Protein AF-W7SDA4-F1 (afdb_monomer_lite)

Foldseek 3Di:
DPVPVVVVVVVVVVVVVVPDDDDDDDDDDDDDDDDDDDDDDDDDDDDDDDDDDDDDDDDDDDDDDDDDDPDPPPPPPPPVVVVVVVVVVVVCCVVDPDDDCFQVVQVVCPLFAPLPVPDPVPQAADADDAADDDQEGEDELVVLLCCLRRHPVNNQAFHKYKYKAWWYDDPVAIWGWAWADDDDPVRTGIRIAHEDPDPDHDTRFIKTWIFTWHGPQQDVVSSSHTYTDTDDIDTDPQDPDRHHD

Radius of gyration: 32.16 Å; chains: 1; bounding box: 94×53×67 Å

Structure (mmCIF, N/CA/C/O backbone):
data_AF-W7SDA4-F1
#
_entry.id   AF-W7SDA4-F1
#
loop_
_atom_site.group_PDB
_atom_site.id
_atom_site.type_symbol
_atom_site.label_atom_id
_atom_site.label_alt_id
_atom_site.label_comp_id
_atom_site.label_asym_id
_atom_site.label_entity_id
_atom_site.label_seq_id
_atom_site.pdbx_PDB_ins_code
_atom_site.Cartn_x
_atom_site.Cartn_y
_atom_site.Cartn_z
_atom_site.occupancy
_atom_site.B_iso_or_equiv
_atom_site.auth_seq_id
_atom_site.auth_comp_id
_atom_site.auth_asym_id
_atom_site.auth_atom_id
_atom_site.pdbx_PDB_model_num
ATOM 1 N N . MET A 1 1 ? 2.809 -12.935 -47.400 1.00 51.38 1 MET A N 1
ATOM 2 C CA . MET A 1 1 ? 1.888 -12.307 -46.425 1.00 51.38 1 MET A CA 1
ATOM 3 C C . MET A 1 1 ? 2.649 -11.720 -45.223 1.00 51.38 1 MET A C 1
ATOM 5 O O . MET A 1 1 ? 2.244 -11.922 -44.092 1.00 51.38 1 MET A O 1
ATOM 9 N N . VAL A 1 2 ? 3.758 -10.996 -45.458 1.00 48.25 2 VAL A N 1
ATOM 10 C CA . VAL A 1 2 ? 4.597 -10.377 -44.397 1.00 48.25 2 VAL A CA 1
ATOM 11 C C . VAL A 1 2 ? 4.866 -8.882 -44.674 1.00 48.25 2 VAL A C 1
ATOM 13 O O . VAL A 1 2 ? 5.307 -8.156 -43.796 1.00 48.25 2 VAL A O 1
ATOM 16 N N . LEU A 1 3 ? 4.509 -8.365 -45.859 1.00 45.81 3 LEU A N 1
ATOM 17 C CA . LEU A 1 3 ? 4.745 -6.956 -46.216 1.00 45.81 3 LEU A CA 1
ATOM 18 C C . LEU A 1 3 ? 3.714 -5.953 -45.659 1.00 45.81 3 LEU A C 1
ATOM 20 O O . LEU A 1 3 ? 3.946 -4.753 -45.736 1.00 45.81 3 LEU A O 1
ATOM 24 N N . LEU A 1 4 ? 2.591 -6.407 -45.092 1.00 47.31 4 LEU A N 1
ATOM 25 C CA . LEU A 1 4 ? 1.510 -5.512 -44.641 1.00 47.31 4 LEU A CA 1
ATOM 26 C C . LEU A 1 4 ? 1.674 -5.007 -43.196 1.00 47.31 4 LEU A C 1
ATOM 28 O O . LEU A 1 4 ? 1.091 -3.984 -42.850 1.00 47.31 4 LEU A O 1
ATOM 32 N N . ALA A 1 5 ? 2.502 -5.654 -42.368 1.00 49.22 5 ALA A N 1
ATOM 33 C CA . ALA A 1 5 ? 2.702 -5.245 -40.972 1.00 49.22 5 ALA A CA 1
ATOM 34 C C . ALA A 1 5 ? 3.627 -4.018 -40.822 1.00 49.22 5 ALA A C 1
ATOM 36 O O . ALA A 1 5 ? 3.483 -3.246 -39.879 1.00 49.22 5 ALA A O 1
ATOM 37 N N . GLY A 1 6 ? 4.545 -3.799 -41.772 1.00 42.97 6 GLY A N 1
ATOM 38 C CA . GLY A 1 6 ? 5.496 -2.680 -41.717 1.00 42.97 6 GLY A CA 1
ATOM 39 C C . GLY A 1 6 ? 4.873 -1.312 -42.016 1.00 42.97 6 GLY A C 1
ATOM 40 O O . GLY A 1 6 ? 5.330 -0.300 -41.495 1.00 42.97 6 GLY A O 1
ATOM 41 N N . ILE A 1 7 ? 3.804 -1.270 -42.819 1.00 52.72 7 ILE A N 1
ATOM 42 C CA . ILE A 1 7 ? 3.181 -0.009 -43.253 1.00 52.72 7 ILE A CA 1
ATOM 43 C C . ILE A 1 7 ? 2.368 0.625 -42.114 1.00 52.72 7 ILE A C 1
ATOM 45 O O . ILE A 1 7 ? 2.397 1.843 -41.961 1.00 52.72 7 ILE A O 1
ATOM 49 N N . ALA A 1 8 ? 1.724 -0.184 -41.264 1.00 49.62 8 ALA A N 1
ATOM 50 C CA . ALA A 1 8 ? 0.892 0.312 -40.166 1.00 49.62 8 ALA A CA 1
ATOM 51 C C . ALA A 1 8 ? 1.694 1.106 -39.115 1.00 49.62 8 ALA A C 1
ATOM 53 O O . ALA A 1 8 ? 1.232 2.151 -38.654 1.00 49.62 8 ALA A O 1
ATOM 54 N N . ILE A 1 9 ? 2.920 0.665 -38.804 1.00 52.56 9 ILE A N 1
ATOM 55 C CA . ILE A 1 9 ? 3.799 1.299 -37.803 1.00 52.56 9 ILE A CA 1
ATOM 56 C C . ILE A 1 9 ? 4.287 2.677 -38.282 1.00 52.56 9 ILE A C 1
ATOM 58 O O . ILE A 1 9 ? 4.383 3.622 -37.501 1.00 52.56 9 ILE A O 1
ATOM 62 N N . VAL A 1 10 ? 4.548 2.831 -39.584 1.00 51.16 10 VAL A N 1
ATOM 63 C CA . VAL A 1 10 ? 5.057 4.091 -40.151 1.00 51.16 10 VAL A CA 1
ATOM 64 C C . VAL A 1 10 ? 3.976 5.179 -40.191 1.00 51.16 10 VAL A C 1
ATOM 66 O O . VAL A 1 10 ? 4.268 6.349 -39.933 1.00 51.16 10 VAL A O 1
ATOM 69 N N . THR A 1 11 ? 2.718 4.820 -40.460 1.00 54.91 11 THR A N 1
ATOM 70 C CA . THR A 1 11 ? 1.606 5.787 -40.495 1.00 54.91 11 THR A CA 1
ATOM 71 C C . THR A 1 11 ? 1.259 6.386 -39.132 1.00 54.91 11 THR A C 1
ATOM 73 O O . THR A 1 11 ? 0.850 7.547 -39.078 1.00 54.91 11 THR A O 1
ATOM 76 N N . ASP A 1 12 ? 1.456 5.648 -38.038 1.00 47.09 12 ASP A N 1
ATOM 77 C CA . ASP A 1 12 ? 1.098 6.125 -36.695 1.00 47.09 12 ASP A CA 1
ATOM 78 C C . ASP A 1 12 ? 2.104 7.165 -36.160 1.00 47.09 12 ASP A C 1
ATOM 80 O O . ASP A 1 12 ? 1.731 8.224 -35.645 1.00 47.09 12 ASP A O 1
ATOM 84 N N . ILE A 1 13 ? 3.396 6.962 -36.442 1.00 50.69 13 ILE A N 1
ATOM 85 C CA . ILE A 1 13 ? 4.471 7.905 -36.087 1.00 50.69 13 ILE A CA 1
ATOM 86 C C . ILE A 1 13 ? 4.325 9.237 -36.844 1.00 50.69 13 ILE A C 1
ATOM 88 O O . ILE A 1 13 ? 4.579 10.310 -36.288 1.00 50.69 13 ILE A O 1
ATOM 92 N N . LEU A 1 14 ? 3.872 9.205 -38.102 1.00 52.72 14 LEU A N 1
ATOM 93 C CA . LEU A 1 14 ? 3.630 10.419 -38.892 1.00 52.72 14 LEU A CA 1
ATOM 94 C C . LEU A 1 14 ? 2.397 11.205 -38.414 1.00 52.72 14 LEU A C 1
ATOM 96 O O . LEU A 1 14 ? 2.375 12.432 -38.541 1.00 52.72 14 LEU A O 1
ATOM 100 N N . LYS A 1 15 ? 1.398 10.532 -37.827 1.00 48.19 15 LYS A N 1
ATOM 101 C CA . LYS A 1 15 ? 0.207 11.180 -37.258 1.00 48.19 15 LYS A CA 1
ATOM 102 C C . LYS A 1 15 ? 0.517 11.874 -35.927 1.00 48.19 15 LYS A C 1
ATOM 104 O O . LYS A 1 15 ? 0.050 12.990 -35.713 1.00 48.19 15 LYS A O 1
ATOM 109 N N . SER A 1 16 ? 1.383 11.280 -35.101 1.00 46.53 16 SER A N 1
ATOM 110 C CA . SER A 1 16 ? 1.878 11.880 -33.850 1.00 46.53 16 SER A CA 1
ATOM 111 C C . SER A 1 16 ? 2.743 13.131 -34.087 1.00 46.53 16 SER A C 1
ATOM 113 O O . SER A 1 16 ? 2.588 14.149 -33.412 1.00 46.53 16 SER A O 1
ATOM 115 N N . ARG A 1 17 ? 3.580 13.137 -35.137 1.00 50.28 17 ARG A N 1
ATOM 116 C CA . ARG A 1 17 ? 4.454 14.284 -35.459 1.00 50.28 17 ARG A CA 1
ATOM 117 C C . ARG A 1 17 ? 3.735 15.531 -35.986 1.00 50.28 17 ARG A C 1
ATOM 119 O O . ARG A 1 17 ? 4.331 16.602 -35.981 1.00 50.28 17 ARG A O 1
ATOM 126 N N . ARG A 1 18 ? 2.470 15.434 -36.415 1.00 48.72 18 ARG A N 1
ATOM 127 C CA . ARG A 1 18 ? 1.661 16.613 -36.790 1.00 48.72 18 ARG A CA 1
ATOM 128 C C . ARG A 1 18 ? 0.961 17.285 -35.603 1.00 48.72 18 ARG A C 1
ATOM 130 O O . ARG A 1 18 ? 0.411 18.364 -35.792 1.00 48.72 18 ARG A O 1
ATOM 137 N N . ALA A 1 19 ? 0.986 16.685 -34.410 1.00 50.59 19 ALA A N 1
ATOM 138 C CA . ALA A 1 19 ? 0.254 17.184 -33.243 1.00 50.59 19 ALA A CA 1
ATOM 139 C C . ALA A 1 19 ? 1.112 17.966 -32.227 1.00 50.59 19 ALA A C 1
ATOM 141 O O . ALA A 1 19 ? 0.555 18.570 -31.316 1.00 50.59 19 ALA A O 1
ATOM 142 N N . GLY A 1 20 ? 2.442 17.993 -32.370 1.00 40.09 20 GLY A N 1
ATOM 143 C CA . GLY A 1 20 ? 3.339 18.641 -31.407 1.00 40.09 20 GLY A CA 1
ATOM 144 C C . GLY A 1 20 ? 4.225 19.707 -32.043 1.00 40.09 20 GLY A C 1
ATOM 145 O O . GLY A 1 20 ? 5.338 19.408 -32.468 1.00 40.09 20 GLY A O 1
ATOM 146 N N . ALA A 1 21 ? 3.749 20.951 -32.097 1.00 42.38 21 ALA A N 1
ATOM 147 C CA . ALA A 1 21 ? 4.619 22.108 -32.300 1.00 42.38 21 ALA A CA 1
ATOM 148 C C . ALA A 1 21 ? 5.402 22.400 -30.996 1.00 42.38 21 ALA A C 1
ATOM 150 O O . ALA A 1 21 ? 4.804 22.343 -29.920 1.00 42.38 21 ALA A O 1
ATOM 151 N N . PRO A 1 22 ? 6.711 22.709 -31.050 1.00 42.50 22 PRO A N 1
ATOM 152 C CA . PRO A 1 22 ? 7.518 22.943 -29.854 1.00 42.50 22 PRO A CA 1
ATOM 153 C C . PRO A 1 22 ? 7.344 24.369 -29.307 1.00 42.50 22 PRO A C 1
ATOM 155 O O . PRO A 1 22 ? 7.683 25.349 -29.970 1.00 42.50 22 PRO A O 1
ATOM 158 N N . GLY A 1 23 ? 6.846 24.476 -28.072 1.00 34.28 23 GLY A N 1
ATOM 159 C CA . GLY A 1 23 ? 6.944 25.680 -27.247 1.00 34.28 23 GLY A CA 1
ATOM 160 C C . GLY A 1 23 ? 8.310 25.745 -26.562 1.00 34.28 23 GLY A C 1
ATOM 161 O O . GLY A 1 23 ? 8.722 24.797 -25.898 1.00 34.28 23 GLY A O 1
ATOM 162 N N . ALA A 1 24 ? 9.015 26.854 -26.770 1.00 35.25 24 ALA A N 1
ATOM 163 C CA . ALA A 1 24 ? 10.335 27.153 -26.232 1.00 35.25 24 ALA A CA 1
ATOM 164 C C . ALA A 1 24 ? 10.330 27.291 -24.699 1.00 35.25 24 ALA A C 1
ATOM 166 O O . ALA A 1 24 ? 9.461 27.960 -24.142 1.00 35.25 24 ALA A O 1
ATOM 167 N N . VAL A 1 25 ? 11.347 26.740 -24.030 1.00 37.81 25 VAL A N 1
ATOM 168 C CA . VAL A 1 25 ? 11.697 27.104 -22.650 1.00 37.81 25 VAL A CA 1
ATOM 169 C C . VAL A 1 25 ? 12.978 27.932 -22.665 1.00 37.81 25 VAL A C 1
ATOM 171 O O . VAL A 1 25 ? 14.043 27.468 -23.069 1.00 37.81 25 VAL A O 1
ATOM 174 N N . ALA A 1 26 ? 12.819 29.196 -22.281 1.00 32.41 26 ALA A N 1
ATOM 175 C CA . ALA A 1 26 ? 13.889 30.135 -21.998 1.00 32.41 26 ALA A CA 1
ATOM 176 C C . ALA A 1 26 ? 14.627 29.721 -20.715 1.00 32.41 26 ALA A C 1
ATOM 178 O O . ALA A 1 26 ? 14.019 29.198 -19.781 1.00 32.41 26 ALA A O 1
ATOM 179 N N . GLY A 1 27 ? 15.942 29.943 -20.702 1.00 33.22 27 GLY A N 1
ATOM 180 C CA . GLY A 1 27 ? 16.816 29.641 -19.575 1.00 33.22 27 GLY A CA 1
ATOM 181 C C . GLY A 1 27 ? 16.622 30.570 -18.378 1.00 33.22 27 GLY A C 1
ATOM 182 O O . GLY A 1 27 ? 16.111 31.680 -18.509 1.00 33.22 27 GLY A O 1
ATOM 183 N N . VAL A 1 28 ? 17.099 30.104 -17.226 1.00 34.41 28 VAL A N 1
ATOM 184 C CA . VAL A 1 28 ? 17.461 30.936 -16.077 1.00 34.41 28 VAL A CA 1
ATOM 185 C C . VAL A 1 28 ? 18.766 30.390 -15.504 1.00 34.41 28 VAL A C 1
ATOM 187 O O . VAL A 1 28 ? 18.952 29.181 -15.369 1.00 34.41 28 VAL A O 1
ATOM 190 N N . GLU A 1 29 ? 19.669 31.333 -15.273 1.00 31.61 29 GLU A N 1
ATOM 191 C CA . GLU A 1 29 ? 21.067 31.207 -14.891 1.00 31.61 29 GLU A CA 1
ATOM 192 C C . GLU A 1 29 ? 21.282 30.819 -13.418 1.00 31.61 29 GLU A C 1
ATOM 194 O O . GLU A 1 29 ? 20.369 30.802 -12.594 1.00 31.61 29 GLU A O 1
ATOM 199 N N . ALA A 1 30 ? 22.544 30.494 -13.143 1.00 37.19 30 ALA A N 1
ATOM 200 C CA . ALA A 1 30 ? 23.132 30.049 -11.890 1.00 37.19 30 ALA A CA 1
ATOM 201 C C . ALA A 1 30 ? 23.035 31.052 -10.726 1.00 37.19 30 ALA A C 1
ATOM 203 O O . ALA A 1 30 ? 23.140 32.256 -10.936 1.00 37.19 30 ALA A O 1
ATOM 204 N N . ASP A 1 31 ? 23.048 30.535 -9.495 1.00 34.09 31 ASP A N 1
ATOM 205 C CA . ASP A 1 31 ? 23.893 31.107 -8.443 1.00 34.09 31 ASP A CA 1
ATOM 206 C C . ASP A 1 31 ? 24.401 30.004 -7.503 1.00 34.09 31 ASP A C 1
ATOM 208 O O . ASP A 1 31 ? 23.714 29.018 -7.222 1.00 34.09 31 ASP A O 1
ATOM 212 N N . GLY A 1 32 ? 25.661 30.136 -7.103 1.00 36.47 32 GLY A N 1
ATOM 213 C CA . GLY A 1 32 ? 26.430 29.133 -6.388 1.00 36.47 32 GLY A CA 1
ATOM 214 C C . GLY A 1 32 ? 26.358 29.261 -4.871 1.00 36.47 32 GLY A C 1
ATOM 215 O O . GLY A 1 32 ? 26.038 30.300 -4.308 1.00 36.47 32 GLY A O 1
ATOM 216 N N . SER A 1 33 ? 26.762 28.192 -4.188 1.00 36.56 33 SER A N 1
ATOM 217 C CA . SER A 1 33 ? 27.353 28.302 -2.857 1.00 36.56 33 SER A CA 1
ATOM 218 C C . SER A 1 33 ? 28.144 27.036 -2.551 1.00 36.56 33 SER A C 1
ATOM 220 O O . SER A 1 33 ? 27.591 25.957 -2.348 1.00 36.56 33 SER A O 1
ATOM 222 N N . ALA A 1 34 ? 29.468 27.165 -2.591 1.00 38.59 34 ALA A N 1
ATOM 223 C CA . ALA A 1 34 ? 30.413 26.111 -2.266 1.00 38.59 34 ALA A CA 1
ATOM 224 C C . ALA A 1 34 ? 30.667 26.087 -0.751 1.00 38.59 34 ALA A C 1
ATOM 226 O O . ALA A 1 34 ? 31.254 27.022 -0.206 1.00 38.59 34 ALA A O 1
ATOM 227 N N . ALA A 1 35 ? 30.296 24.996 -0.080 1.00 37.12 35 ALA A N 1
ATOM 228 C CA . ALA A 1 35 ? 30.737 24.705 1.281 1.00 37.12 35 ALA A CA 1
ATOM 229 C C . ALA A 1 35 ? 31.846 23.641 1.242 1.00 37.12 35 ALA A C 1
ATOM 231 O O . ALA A 1 35 ? 31.619 22.482 0.901 1.00 37.12 35 ALA A O 1
ATOM 232 N N . ARG A 1 36 ? 33.073 24.074 1.561 1.00 35.94 36 ARG A N 1
ATOM 233 C CA . ARG A 1 36 ? 34.268 23.237 1.752 1.00 35.94 36 ARG A CA 1
ATOM 234 C C . ARG A 1 36 ? 34.096 22.316 2.962 1.00 35.94 36 ARG A C 1
ATOM 236 O O . ARG A 1 36 ? 33.787 22.793 4.049 1.00 35.94 36 ARG A O 1
ATOM 243 N N . VAL A 1 37 ? 34.445 21.043 2.796 1.00 40.44 37 VAL A N 1
ATOM 244 C CA . VAL A 1 37 ? 34.730 20.101 3.890 1.00 40.44 37 VAL A CA 1
ATOM 245 C C . VAL A 1 37 ? 36.233 19.778 3.842 1.00 40.44 37 VAL A C 1
ATOM 247 O O . VAL A 1 37 ? 36.736 19.499 2.751 1.00 40.44 37 VAL A O 1
ATOM 250 N N . PRO A 1 38 ? 36.988 19.857 4.954 1.00 39.81 38 PRO A N 1
ATOM 251 C CA . PRO A 1 38 ? 38.422 19.583 4.938 1.00 39.81 38 PRO A CA 1
ATOM 252 C C . PRO A 1 38 ? 38.716 18.078 4.861 1.00 39.81 38 PRO A C 1
ATOM 254 O O . PRO A 1 38 ? 38.135 17.272 5.586 1.00 39.81 38 PRO A O 1
ATOM 257 N N . ALA A 1 39 ? 39.656 17.723 3.984 1.00 39.12 39 ALA A N 1
ATOM 258 C CA . ALA A 1 39 ? 40.213 16.386 3.842 1.00 39.12 39 ALA A CA 1
ATOM 259 C C . ALA A 1 39 ? 41.178 16.077 4.999 1.00 39.12 39 ALA A C 1
ATOM 261 O O . ALA A 1 39 ? 42.129 16.822 5.240 1.00 39.12 39 ALA A O 1
ATOM 262 N N . ALA A 1 40 ? 40.944 14.964 5.695 1.00 39.59 40 ALA A N 1
ATOM 263 C CA . ALA A 1 40 ? 41.900 14.386 6.629 1.00 39.59 40 ALA A CA 1
ATOM 264 C C . ALA A 1 40 ? 42.955 13.590 5.844 1.00 39.59 40 ALA A C 1
ATOM 266 O O . ALA A 1 40 ? 42.631 12.671 5.093 1.00 39.59 40 ALA A O 1
ATOM 267 N N . VAL A 1 41 ? 44.218 13.979 6.007 1.00 39.38 41 VAL A N 1
ATOM 268 C CA . VAL A 1 41 ? 45.398 13.321 5.439 1.00 39.38 41 VAL A CA 1
ATOM 269 C C . VAL A 1 41 ? 45.715 12.082 6.276 1.00 39.38 41 VAL A C 1
ATOM 271 O O . VAL A 1 41 ? 46.002 12.205 7.465 1.00 39.38 41 VAL A O 1
ATOM 274 N N . LEU A 1 42 ? 45.679 10.898 5.660 1.00 39.28 42 LEU A N 1
ATOM 275 C CA . LEU A 1 42 ? 46.216 9.665 6.234 1.00 39.28 42 LEU A CA 1
ATOM 276 C C . LEU A 1 42 ? 47.568 9.385 5.565 1.00 39.28 42 LEU A C 1
ATOM 278 O O . LEU A 1 42 ? 47.633 9.053 4.383 1.00 39.28 42 LEU A O 1
ATOM 282 N N . THR A 1 43 ? 48.650 9.573 6.313 1.00 38.00 43 THR A N 1
ATOM 283 C CA . THR A 1 43 ? 50.013 9.199 5.924 1.00 38.00 43 THR A CA 1
ATOM 284 C C . THR A 1 43 ? 50.178 7.686 6.042 1.00 38.00 43 THR A C 1
ATOM 286 O O . THR A 1 43 ? 50.009 7.142 7.133 1.00 38.00 43 THR A O 1
ATOM 289 N N . LEU A 1 44 ? 50.531 7.009 4.948 1.00 43.75 44 LEU A N 1
ATOM 290 C CA . LEU A 1 44 ? 51.048 5.642 4.983 1.00 43.75 44 LEU A CA 1
ATOM 291 C C . LEU A 1 44 ? 52.527 5.677 4.604 1.00 43.75 44 LEU A C 1
ATOM 293 O O . LEU A 1 44 ? 52.883 5.968 3.464 1.00 43.75 44 LEU A O 1
ATOM 297 N N . ASP A 1 45 ? 53.353 5.426 5.616 1.00 39.50 45 ASP A N 1
ATOM 298 C CA . ASP A 1 45 ? 54.794 5.226 5.528 1.00 39.50 45 ASP A CA 1
ATOM 299 C C . ASP A 1 45 ? 55.098 3.936 4.756 1.00 39.50 45 ASP A C 1
ATOM 301 O O . ASP A 1 45 ? 54.442 2.907 4.940 1.00 39.50 45 ASP A O 1
ATOM 305 N N . GLY A 1 46 ? 56.087 4.004 3.870 1.00 40.09 46 GLY A N 1
ATOM 306 C CA . GLY A 1 46 ? 56.539 2.873 3.071 1.00 40.09 46 GLY A CA 1
ATOM 307 C C . GLY A 1 46 ? 57.621 2.061 3.772 1.00 40.09 46 GLY A C 1
ATOM 308 O O . GLY A 1 46 ? 58.462 2.612 4.473 1.00 40.09 46 GLY A O 1
ATOM 309 N N . THR A 1 47 ? 57.675 0.756 3.501 1.00 39.31 47 THR A N 1
ATOM 310 C CA . THR A 1 47 ? 58.941 0.007 3.466 1.00 39.31 47 THR A CA 1
ATOM 311 C C . THR A 1 47 ? 58.763 -1.259 2.624 1.00 39.31 47 THR A C 1
ATOM 313 O O . THR A 1 47 ? 58.015 -2.160 2.996 1.00 39.31 47 THR A O 1
ATOM 316 N N . ALA A 1 48 ? 59.440 -1.322 1.478 1.00 43.31 48 ALA A N 1
ATOM 317 C CA . ALA A 1 48 ? 59.635 -2.540 0.694 1.00 43.31 48 ALA A CA 1
ATOM 318 C C . ALA A 1 48 ? 61.068 -3.048 0.938 1.00 43.31 48 ALA A C 1
ATOM 320 O O . ALA A 1 48 ? 61.978 -2.215 0.958 1.00 43.31 48 ALA A O 1
ATOM 321 N N . PRO A 1 49 ? 61.308 -4.360 1.115 1.00 48.03 49 PRO A N 1
ATOM 322 C CA . PRO A 1 49 ? 62.658 -4.894 1.152 1.00 48.03 49 PRO A CA 1
ATOM 323 C C . PRO A 1 49 ? 63.148 -5.308 -0.240 1.00 48.03 49 PRO A C 1
ATOM 325 O O . PRO A 1 49 ? 62.484 -6.028 -0.984 1.00 48.03 49 PRO A O 1
ATOM 328 N N . ASP A 1 50 ? 64.350 -4.820 -0.519 1.00 43.47 50 ASP A N 1
ATOM 329 C CA . ASP A 1 50 ? 65.291 -5.143 -1.585 1.00 43.47 50 ASP A CA 1
ATOM 330 C C . ASP A 1 50 ? 65.844 -6.576 -1.448 1.00 43.47 50 ASP A C 1
ATOM 332 O O . ASP A 1 50 ? 66.253 -6.979 -0.354 1.00 43.47 50 ASP A O 1
ATOM 336 N N . HIS A 1 51 ? 65.883 -7.337 -2.546 1.00 53.91 51 HIS A N 1
ATOM 337 C CA . HIS A 1 51 ? 66.592 -8.616 -2.652 1.00 53.91 51 HIS A CA 1
ATOM 338 C C . HIS A 1 51 ? 67.370 -8.666 -3.970 1.00 53.91 51 HIS A C 1
ATOM 340 O O . HIS A 1 51 ? 66.797 -8.554 -5.054 1.00 53.91 51 HIS A O 1
ATOM 346 N N . GLY A 1 52 ? 68.688 -8.822 -3.828 1.00 36.12 52 GLY A N 1
ATOM 347 C CA . GLY A 1 52 ? 69.678 -8.723 -4.888 1.00 36.12 52 GLY A CA 1
ATOM 348 C C . GLY A 1 52 ? 69.938 -9.994 -5.707 1.00 36.12 52 GLY A C 1
ATOM 349 O O . GLY A 1 52 ? 69.572 -11.109 -5.339 1.00 36.12 52 GLY A O 1
ATOM 350 N N . ASP A 1 53 ? 70.624 -9.727 -6.818 1.00 44.91 53 ASP A N 1
ATOM 351 C CA . ASP A 1 53 ? 71.360 -10.575 -7.775 1.00 44.91 53 ASP A CA 1
ATOM 352 C C . ASP A 1 53 ? 72.274 -11.653 -7.127 1.00 44.91 53 ASP A C 1
ATOM 354 O O . ASP A 1 53 ? 72.623 -11.473 -5.955 1.00 44.91 53 ASP A O 1
ATOM 358 N N . PRO A 1 54 ? 72.776 -12.716 -7.835 1.00 53.53 54 PRO A N 1
ATOM 359 C CA . PRO A 1 54 ? 73.448 -12.568 -9.146 1.00 53.53 54 PRO A CA 1
ATOM 360 C C . PRO A 1 54 ? 73.520 -13.769 -10.145 1.00 53.53 54 PRO A C 1
ATOM 362 O O . PRO A 1 54 ? 73.338 -14.935 -9.810 1.00 53.53 54 PRO A O 1
ATOM 365 N N . ALA A 1 55 ? 73.985 -13.423 -11.358 1.00 42.12 55 ALA A N 1
ATOM 366 C CA . ALA A 1 55 ? 74.908 -14.143 -12.263 1.00 42.12 55 ALA A CA 1
ATOM 367 C C . ALA A 1 55 ? 74.473 -15.377 -13.101 1.00 42.12 55 ALA A C 1
ATOM 369 O O . ALA A 1 55 ? 74.294 -16.482 -12.602 1.00 42.12 55 ALA A O 1
ATOM 370 N N . GLY A 1 56 ? 74.614 -15.211 -14.429 1.00 34.25 56 GLY A N 1
ATOM 371 C CA . GLY A 1 56 ? 75.412 -16.115 -15.275 1.00 34.25 56 GLY A CA 1
ATOM 372 C C . GLY A 1 56 ? 74.669 -16.920 -16.350 1.00 34.25 56 GLY A C 1
ATOM 373 O O . GLY A 1 56 ? 73.988 -17.883 -16.020 1.00 34.25 56 GLY A O 1
ATOM 374 N N . HIS A 1 57 ? 74.909 -16.614 -17.631 1.00 51.78 57 HIS A N 1
ATOM 375 C CA . HIS A 1 57 ? 75.716 -17.417 -18.579 1.00 51.78 57 HIS A CA 1
ATOM 376 C C . HIS A 1 57 ? 75.427 -16.992 -20.032 1.00 51.78 57 HIS A C 1
ATOM 378 O O . HIS A 1 57 ? 74.282 -16.929 -20.470 1.00 51.78 57 HIS A O 1
ATOM 384 N N . ASP A 1 58 ? 76.508 -16.701 -20.754 1.00 46.66 58 ASP A N 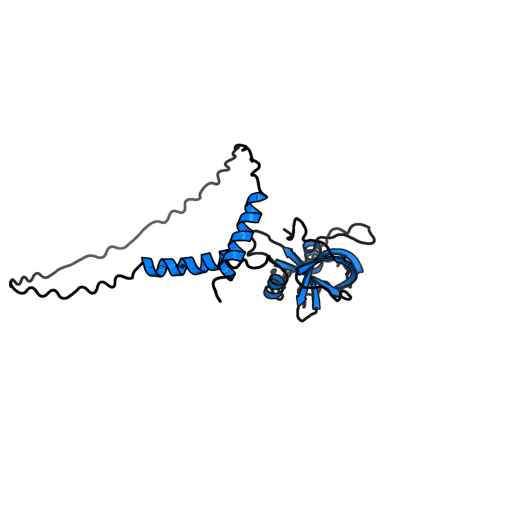1
ATOM 385 C CA . ASP A 1 58 ? 76.582 -16.470 -22.198 1.00 46.66 58 ASP A CA 1
ATOM 386 C C . ASP A 1 58 ? 76.825 -17.808 -22.908 1.00 46.66 58 ASP A C 1
ATOM 388 O O . ASP A 1 58 ? 77.732 -18.537 -22.511 1.00 46.66 58 ASP A O 1
ATOM 392 N N . HIS A 1 59 ? 76.056 -18.098 -23.961 1.00 54.38 59 HIS A N 1
ATOM 393 C CA . HIS A 1 59 ? 76.459 -19.003 -25.036 1.00 54.38 59 HIS A CA 1
ATOM 394 C C . HIS A 1 59 ? 75.870 -18.527 -26.369 1.00 54.38 59 HIS A C 1
ATOM 396 O O . HIS A 1 59 ? 74.671 -18.649 -26.625 1.00 54.38 59 HIS A O 1
ATOM 402 N N . GLY A 1 60 ? 76.740 -18.025 -27.244 1.00 40.62 60 GLY A N 1
ATOM 403 C CA . GLY A 1 60 ? 76.452 -17.844 -28.660 1.00 40.62 60 GLY A CA 1
ATOM 404 C C . GLY A 1 60 ? 76.478 -19.161 -29.438 1.00 40.62 60 GLY A C 1
ATOM 405 O O . GLY A 1 60 ? 77.356 -19.995 -29.234 1.00 40.62 60 GLY A O 1
ATOM 406 N N . HIS A 1 61 ? 75.568 -19.292 -30.405 1.00 49.00 61 HIS A N 1
ATOM 407 C CA . HIS A 1 61 ? 75.762 -20.128 -31.586 1.00 49.00 61 HIS A CA 1
ATOM 408 C C . HIS A 1 61 ? 75.196 -19.424 -32.822 1.00 49.00 61 HIS A C 1
ATOM 410 O O . HIS A 1 61 ? 74.027 -19.050 -32.882 1.00 49.00 61 HIS A O 1
ATOM 416 N N . SER A 1 62 ? 76.083 -19.234 -33.792 1.00 46.88 62 SER A N 1
ATOM 417 C CA . SER A 1 62 ? 75.827 -18.847 -35.172 1.00 46.88 62 SER A CA 1
ATOM 418 C C . SER A 1 62 ? 75.286 -20.033 -35.977 1.00 46.88 62 SER A C 1
ATOM 420 O O . SER A 1 62 ? 75.707 -21.173 -35.780 1.00 46.88 62 SER A O 1
ATOM 422 N N . GLY A 1 63 ? 74.392 -19.756 -36.927 1.00 39.91 63 GLY A N 1
ATOM 423 C CA . GLY A 1 63 ? 73.913 -20.741 -37.896 1.00 39.91 63 GLY A CA 1
ATOM 424 C C . GLY A 1 63 ? 72.797 -20.180 -38.769 1.00 39.91 63 GLY A C 1
ATOM 425 O O . GLY A 1 63 ? 71.634 -20.209 -38.383 1.00 39.91 63 GLY A O 1
ATOM 426 N N . ASP A 1 64 ? 73.175 -19.651 -39.930 1.00 46.47 64 ASP A N 1
ATOM 427 C CA . ASP A 1 64 ? 72.272 -19.212 -40.990 1.00 46.47 64 ASP A CA 1
ATOM 428 C C . ASP A 1 64 ? 71.455 -20.369 -41.602 1.00 46.47 64 ASP A C 1
ATOM 430 O O . ASP A 1 64 ? 71.926 -21.501 -41.708 1.00 46.47 64 ASP A O 1
ATOM 434 N N . LEU A 1 65 ? 70.294 -19.977 -42.148 1.00 49.97 65 LEU A N 1
ATOM 435 C CA . LEU A 1 65 ? 69.415 -20.660 -43.114 1.00 49.97 65 LEU A CA 1
ATOM 436 C C . LEU A 1 65 ? 68.334 -21.605 -42.556 1.00 49.97 65 LEU A C 1
ATOM 438 O O . LEU A 1 65 ? 68.520 -22.812 -42.469 1.00 49.97 65 LEU A O 1
ATOM 442 N N . ALA A 1 66 ? 67.129 -21.063 -42.365 1.00 42.69 66 ALA A N 1
ATOM 443 C CA . ALA A 1 66 ? 65.942 -21.482 -43.124 1.00 42.69 66 ALA A CA 1
ATOM 444 C C . ALA A 1 66 ? 64.739 -20.617 -42.730 1.00 42.69 66 ALA A C 1
ATOM 446 O O . ALA A 1 66 ? 64.282 -20.623 -41.589 1.00 42.69 66 ALA A O 1
ATOM 447 N N . ALA A 1 67 ? 64.196 -19.897 -43.709 1.00 54.94 67 ALA A N 1
ATOM 448 C CA . ALA A 1 67 ? 62.861 -19.342 -43.618 1.00 54.94 67 ALA A CA 1
ATOM 449 C C . ALA A 1 67 ? 61.853 -20.493 -43.478 1.00 54.94 67 ALA A C 1
ATOM 451 O O . ALA A 1 67 ? 61.565 -21.192 -44.447 1.00 54.94 67 ALA A O 1
ATOM 452 N N . VAL A 1 68 ? 61.299 -20.661 -42.282 1.00 45.34 68 VAL A N 1
ATOM 453 C CA . VAL A 1 68 ? 59.992 -21.285 -42.096 1.00 45.34 68 VAL A CA 1
ATOM 454 C C . VAL A 1 68 ? 59.216 -20.365 -41.171 1.00 45.34 68 VAL A C 1
ATOM 456 O O . VAL A 1 68 ? 59.429 -20.323 -39.963 1.00 45.34 68 VAL A O 1
ATOM 459 N N . HIS A 1 69 ? 58.345 -19.569 -41.782 1.00 55.47 69 HIS A N 1
ATOM 460 C CA . HIS A 1 69 ? 57.249 -18.929 -41.081 1.00 55.47 69 HIS A CA 1
ATOM 461 C C . HIS A 1 69 ? 56.419 -20.032 -40.415 1.00 55.47 69 HIS A C 1
ATOM 463 O O . HIS A 1 69 ? 55.719 -20.771 -41.099 1.00 55.47 69 HIS A O 1
ATOM 469 N N . SER A 1 70 ? 56.515 -20.164 -39.096 1.00 49.38 70 SER A N 1
ATOM 470 C CA . SER A 1 70 ? 55.512 -20.865 -38.301 1.00 49.38 70 SER A CA 1
ATOM 471 C C . SER A 1 70 ? 54.720 -19.813 -37.545 1.00 49.38 70 SER A C 1
ATOM 473 O O . SER A 1 70 ? 55.141 -19.297 -36.509 1.00 49.38 70 SER A O 1
ATOM 475 N N . ASP A 1 71 ? 53.619 -19.455 -38.189 1.00 50.31 71 ASP A N 1
ATOM 476 C CA . ASP A 1 71 ? 52.479 -18.680 -37.734 1.00 50.31 71 ASP A CA 1
ATOM 477 C C . ASP A 1 71 ? 52.379 -18.510 -36.214 1.00 50.31 71 ASP A C 1
ATOM 479 O O . ASP A 1 71 ? 52.029 -19.421 -35.462 1.00 50.31 71 ASP A O 1
ATOM 483 N N . ALA A 1 72 ? 52.596 -17.275 -35.767 1.00 48.84 72 ALA A N 1
ATOM 484 C CA . ALA A 1 72 ? 52.011 -16.812 -34.527 1.00 48.84 72 ALA A CA 1
ATOM 485 C C . ALA A 1 72 ? 50.487 -16.881 -34.696 1.00 48.84 72 ALA A C 1
ATOM 487 O O . ALA A 1 72 ? 49.886 -16.029 -35.353 1.00 48.84 72 ALA A O 1
ATOM 488 N N . HIS A 1 73 ? 49.847 -17.895 -34.111 1.00 57.06 73 HIS A N 1
ATOM 489 C CA . HIS A 1 73 ? 48.402 -17.905 -33.914 1.00 57.06 73 HIS A CA 1
ATOM 490 C C . HIS A 1 73 ? 48.033 -16.811 -32.903 1.00 57.06 73 HIS A C 1
ATOM 492 O O . HIS A 1 73 ? 47.736 -17.064 -31.739 1.00 57.06 73 HIS A O 1
ATOM 498 N N . GLY A 1 74 ? 48.066 -15.558 -33.355 1.00 48.47 74 GLY A N 1
ATOM 499 C CA . GLY A 1 74 ? 47.405 -14.460 -32.684 1.00 48.47 74 GLY A CA 1
ATOM 500 C C . GLY A 1 74 ? 45.913 -14.744 -32.729 1.00 48.47 74 GLY A C 1
ATOM 501 O O . GLY A 1 74 ? 45.265 -14.528 -33.752 1.00 48.47 74 GLY A O 1
ATOM 502 N N . HIS A 1 75 ? 45.358 -15.254 -31.633 1.00 59.97 75 HIS A N 1
ATOM 503 C CA . HIS A 1 75 ? 43.919 -15.255 -31.428 1.00 59.97 75 HIS A CA 1
ATOM 504 C C . HIS A 1 75 ? 43.472 -13.795 -31.340 1.00 59.97 75 HIS A C 1
ATOM 506 O O . HIS A 1 75 ? 43.408 -13.196 -30.269 1.00 59.97 75 HIS A O 1
ATOM 512 N N . SER A 1 76 ? 43.188 -13.193 -32.495 1.00 56.78 76 SER A N 1
ATOM 513 C CA . SER A 1 76 ? 42.488 -11.925 -32.573 1.00 56.78 76 SER A CA 1
ATOM 514 C C . SER A 1 76 ? 41.078 -12.169 -32.039 1.00 56.78 76 SER A C 1
ATOM 516 O O . SER A 1 76 ? 40.163 -12.524 -32.788 1.00 56.78 76 SER A O 1
ATOM 518 N N . HIS A 1 77 ? 40.893 -12.041 -30.727 1.00 58.50 77 HIS A N 1
ATOM 519 C CA . HIS A 1 77 ? 39.569 -11.921 -30.144 1.00 58.50 77 HIS A CA 1
ATOM 520 C C . HIS A 1 77 ? 38.952 -10.676 -30.776 1.00 58.50 77 HIS A C 1
ATOM 522 O O . HIS A 1 77 ? 39.368 -9.555 -30.495 1.00 58.50 77 HIS A O 1
ATOM 528 N N . GLY A 1 78 ? 38.041 -10.881 -31.729 1.00 57.06 78 GLY A N 1
ATOM 529 C CA . GLY A 1 78 ? 37.385 -9.816 -32.471 1.00 57.06 78 GLY A CA 1
ATOM 530 C C . GLY A 1 78 ? 36.579 -8.937 -31.524 1.00 57.06 78 GLY A C 1
ATOM 531 O O . GLY A 1 78 ? 35.381 -9.152 -31.361 1.00 57.06 78 GLY A O 1
ATOM 532 N N . ALA A 1 79 ? 37.233 -7.938 -30.930 1.00 59.47 79 ALA A N 1
ATOM 533 C CA . ALA A 1 79 ? 36.664 -7.008 -29.959 1.00 59.47 79 ALA A CA 1
ATOM 534 C C . ALA A 1 79 ? 35.398 -6.304 -30.488 1.00 59.47 79 ALA A C 1
ATOM 536 O O . ALA A 1 79 ? 34.529 -5.912 -29.716 1.00 59.47 79 ALA A O 1
ATOM 537 N N . ALA A 1 80 ? 35.243 -6.222 -31.813 1.00 59.19 80 ALA A N 1
ATOM 538 C CA . ALA A 1 80 ? 34.088 -5.617 -32.467 1.00 59.19 80 ALA A CA 1
ATOM 539 C C . ALA A 1 80 ? 32.835 -6.516 -32.549 1.00 59.19 80 ALA A C 1
ATOM 541 O O . ALA A 1 80 ? 31.729 -5.992 -32.631 1.00 59.19 80 ALA A O 1
ATOM 542 N N . ARG A 1 81 ? 32.958 -7.856 -32.527 1.00 64.81 81 ARG A N 1
ATOM 543 C CA . ARG A 1 81 ? 31.792 -8.757 -32.695 1.00 64.81 81 ARG A CA 1
ATOM 544 C C . ARG A 1 81 ? 30.986 -8.889 -31.401 1.00 64.81 81 ARG A C 1
ATOM 546 O O . ARG A 1 81 ? 29.760 -8.937 -31.436 1.00 64.81 81 ARG A O 1
ATOM 553 N N . SER A 1 82 ? 31.680 -8.892 -30.264 1.00 70.06 82 SER A N 1
ATOM 554 C CA . SER A 1 82 ? 31.076 -9.028 -28.934 1.00 70.06 82 SER A CA 1
ATOM 555 C C . SER A 1 82 ? 30.470 -7.720 -28.418 1.00 70.06 82 SER A C 1
ATOM 557 O O . SER A 1 82 ? 29.487 -7.753 -27.685 1.00 70.06 82 SER A O 1
ATOM 559 N N . ALA A 1 83 ? 30.994 -6.563 -28.841 1.00 79.62 83 ALA A N 1
ATOM 560 C CA . ALA A 1 83 ? 30.455 -5.258 -28.449 1.00 79.62 83 ALA A CA 1
ATOM 561 C C . ALA A 1 83 ? 28.988 -5.074 -28.888 1.00 79.62 83 ALA A C 1
ATOM 563 O O . ALA A 1 83 ? 28.184 -4.502 -28.157 1.00 79.62 83 ALA A O 1
ATOM 564 N N . TRP A 1 84 ? 28.608 -5.635 -30.041 1.00 84.69 84 TRP A N 1
ATOM 565 C CA . TRP A 1 84 ? 27.221 -5.613 -30.511 1.00 84.69 84 TRP A CA 1
ATOM 566 C C . TRP A 1 84 ? 26.281 -6.453 -29.632 1.00 84.69 84 TRP A C 1
ATOM 568 O O . TRP A 1 84 ? 25.131 -6.075 -29.419 1.00 84.69 84 TRP A O 1
ATOM 578 N N . MET A 1 85 ? 26.768 -7.559 -29.058 1.00 87.94 85 MET A N 1
ATOM 579 C CA . MET A 1 85 ? 25.979 -8.359 -28.114 1.00 87.94 85 MET A CA 1
ATOM 580 C C . MET A 1 85 ? 25.711 -7.618 -26.800 1.00 87.94 85 MET A C 1
ATOM 582 O O . MET A 1 85 ? 24.676 -7.860 -26.190 1.00 87.94 85 MET A O 1
ATOM 586 N N . LEU A 1 86 ? 26.573 -6.679 -26.395 1.00 88.50 86 LEU A N 1
ATOM 587 C CA . LEU A 1 86 ? 26.331 -5.819 -25.228 1.00 88.50 86 LEU A CA 1
ATOM 588 C C . LEU A 1 86 ? 25.305 -4.709 -25.504 1.00 88.50 86 LEU A C 1
ATOM 590 O O . LEU A 1 86 ? 24.622 -4.269 -24.582 1.00 88.50 86 LEU A O 1
ATOM 594 N N . LEU A 1 87 ? 25.146 -4.282 -26.761 1.00 89.88 87 LEU A N 1
ATOM 595 C CA . LEU A 1 87 ? 24.102 -3.325 -27.148 1.00 89.88 87 LEU A CA 1
ATOM 596 C C . LEU A 1 87 ? 22.709 -3.962 -27.209 1.00 89.88 87 LEU A C 1
ATOM 598 O O . LEU A 1 87 ? 21.712 -3.262 -27.035 1.00 89.88 87 LEU A O 1
ATOM 602 N N . MET A 1 88 ? 22.622 -5.277 -27.423 1.00 92.38 88 MET A N 1
ATOM 603 C CA . MET A 1 88 ? 21.344 -5.975 -27.565 1.00 92.38 88 MET A CA 1
ATOM 604 C C . MET A 1 88 ? 20.457 -5.890 -26.300 1.00 92.38 88 MET A C 1
ATOM 606 O O . MET A 1 88 ? 19.298 -5.507 -26.456 1.00 92.38 88 MET A O 1
ATOM 610 N N . PRO A 1 89 ? 20.951 -6.116 -25.061 1.00 90.06 89 PRO A N 1
ATOM 611 C CA . PRO A 1 89 ? 20.164 -5.912 -23.839 1.00 90.06 89 PRO A CA 1
ATOM 612 C C . PRO A 1 89 ? 19.687 -4.469 -23.641 1.00 90.06 89 PRO A C 1
ATOM 614 O O . PRO A 1 89 ? 18.547 -4.253 -23.244 1.00 90.06 89 PRO A O 1
ATOM 617 N N . VAL A 1 90 ? 20.530 -3.476 -23.951 1.00 90.88 90 VAL A N 1
ATOM 618 C CA . VAL A 1 90 ? 20.156 -2.055 -23.845 1.00 90.88 90 VAL A CA 1
ATOM 619 C C . VAL A 1 90 ? 19.021 -1.747 -24.814 1.00 90.88 90 VAL A C 1
ATOM 621 O O . VAL A 1 90 ? 17.999 -1.189 -24.425 1.00 90.88 90 VAL A O 1
ATOM 624 N N . LEU A 1 91 ? 19.164 -2.175 -26.068 1.00 91.12 91 LEU A N 1
ATOM 625 C CA . LEU A 1 91 ? 18.136 -2.010 -27.086 1.00 91.12 91 LEU A CA 1
ATOM 626 C C . LEU A 1 91 ? 16.840 -2.739 -26.688 1.00 91.12 91 LEU A C 1
ATOM 628 O O . LEU A 1 91 ? 15.759 -2.175 -26.818 1.00 91.12 91 LEU A O 1
ATOM 632 N N . ALA A 1 92 ? 16.937 -3.947 -26.128 1.00 90.19 92 ALA A N 1
ATOM 633 C CA . ALA A 1 92 ? 15.785 -4.689 -25.626 1.00 90.19 92 ALA A CA 1
ATOM 634 C C . ALA A 1 92 ? 15.031 -3.922 -24.527 1.00 90.19 92 ALA A C 1
ATOM 636 O O . ALA A 1 92 ? 13.812 -3.846 -24.602 1.00 90.19 92 ALA A O 1
ATOM 637 N N . ILE A 1 93 ? 15.724 -3.291 -23.570 1.00 87.31 93 ILE A N 1
ATOM 638 C CA . ILE A 1 93 ? 15.095 -2.462 -22.521 1.00 87.31 93 ILE A CA 1
ATOM 639 C C . ILE A 1 93 ? 14.397 -1.229 -23.118 1.00 87.31 93 ILE A C 1
ATOM 641 O O . ILE A 1 93 ? 13.321 -0.847 -22.668 1.00 87.31 93 ILE A O 1
ATOM 645 N N . PHE A 1 94 ? 14.980 -0.611 -24.149 1.00 85.44 94 PHE A N 1
ATOM 646 C CA . PHE A 1 94 ? 14.375 0.548 -24.814 1.00 85.44 94 PHE A CA 1
ATOM 647 C C . PHE A 1 94 ? 13.153 0.189 -25.673 1.00 85.44 94 PHE A C 1
ATOM 649 O O . PHE A 1 94 ? 12.235 1.000 -25.786 1.00 85.44 94 PHE A O 1
ATOM 656 N N . LEU A 1 95 ? 13.133 -0.994 -26.296 1.00 89.44 95 LEU A N 1
ATOM 657 C CA . LEU A 1 95 ? 12.006 -1.449 -27.122 1.00 89.44 95 LEU A CA 1
ATOM 658 C C . LEU A 1 95 ? 10.912 -2.168 -26.323 1.00 89.44 95 LEU A C 1
ATOM 660 O O . LEU A 1 95 ? 9.752 -2.141 -26.730 1.00 89.44 95 LEU A O 1
ATOM 664 N N . ILE A 1 96 ? 11.265 -2.811 -25.212 1.00 87.81 96 ILE A N 1
ATOM 665 C CA . ILE A 1 96 ? 10.346 -3.510 -24.315 1.00 87.81 96 ILE A CA 1
ATOM 666 C C . ILE A 1 96 ? 10.234 -2.653 -23.061 1.00 87.81 96 ILE A C 1
ATOM 668 O O . ILE A 1 96 ? 10.929 -2.897 -22.081 1.00 87.81 96 ILE A O 1
ATOM 672 N N . ALA A 1 97 ? 9.385 -1.624 -23.101 1.00 67.88 97 ALA A N 1
ATOM 673 C CA . ALA A 1 97 ? 9.099 -0.829 -21.915 1.00 67.88 97 ALA A CA 1
ATOM 674 C C . ALA A 1 97 ? 8.434 -1.739 -20.865 1.00 67.88 97 ALA A C 1
ATOM 676 O O . ALA A 1 97 ? 7.312 -2.202 -21.103 1.00 67.88 97 ALA A O 1
ATOM 677 N N . PRO A 1 98 ? 9.086 -2.027 -19.721 1.00 66.69 98 PRO A N 1
ATOM 678 C CA . PRO A 1 98 ? 8.395 -2.660 -18.614 1.00 66.69 98 PRO A CA 1
ATOM 679 C C . PRO A 1 98 ? 7.272 -1.712 -18.169 1.00 66.69 98 PRO A C 1
ATOM 681 O O . PRO A 1 98 ? 7.470 -0.491 -18.196 1.00 66.69 98 PRO A O 1
ATOM 684 N N . PRO A 1 99 ? 6.096 -2.228 -17.782 1.00 68.62 99 PRO A N 1
ATOM 685 C CA . PRO A 1 99 ? 5.058 -1.388 -17.202 1.00 68.62 99 PRO A CA 1
ATOM 686 C C . PRO A 1 99 ? 5.607 -0.634 -15.980 1.00 68.62 99 PRO A C 1
ATOM 688 O O . PRO A 1 99 ? 6.596 -1.047 -15.367 1.00 68.62 99 PRO A O 1
ATOM 691 N N . ALA A 1 100 ? 4.973 0.493 -15.647 1.00 78.44 100 ALA A N 1
ATOM 692 C CA . ALA A 1 100 ? 5.309 1.264 -14.453 1.00 78.44 100 ALA A CA 1
ATOM 693 C C . ALA A 1 100 ? 5.291 0.376 -13.196 1.00 78.44 100 ALA A C 1
ATOM 695 O O . ALA A 1 100 ? 4.650 -0.677 -13.184 1.00 78.44 100 ALA A O 1
ATOM 696 N N . LEU A 1 101 ? 5.990 0.800 -12.138 1.00 86.00 101 LEU A N 1
ATOM 697 C CA . LEU A 1 101 ? 5.997 0.043 -10.892 1.00 86.00 101 LEU A CA 1
ATOM 698 C C . LEU A 1 101 ? 4.558 -0.030 -10.349 1.00 86.00 101 LEU A C 1
ATOM 700 O O . LEU A 1 101 ? 3.984 0.985 -9.955 1.00 86.00 101 LEU A O 1
ATOM 704 N N . GLY A 1 102 ? 3.992 -1.235 -10.366 1.00 92.12 102 GLY A N 1
ATOM 705 C CA . GLY A 1 102 ? 2.584 -1.508 -10.074 1.00 92.12 102 GLY A CA 1
ATOM 706 C C . GLY A 1 102 ? 2.402 -2.794 -9.268 1.00 92.12 102 GLY A C 1
ATOM 707 O O . GLY A 1 102 ? 3.284 -3.186 -8.497 1.00 92.12 102 GLY A O 1
ATOM 708 N N . ALA A 1 103 ? 1.277 -3.478 -9.454 1.00 94.38 103 ALA A N 1
ATOM 709 C CA . ALA A 1 103 ? 0.881 -4.679 -8.720 1.00 94.38 103 ALA A CA 1
ATOM 710 C C . ALA A 1 103 ? 1.931 -5.797 -8.784 1.00 94.38 103 ALA A C 1
ATOM 712 O O . ALA A 1 103 ? 2.244 -6.421 -7.769 1.00 94.38 103 ALA A O 1
ATOM 713 N N . ASP A 1 104 ? 2.563 -5.995 -9.941 1.00 92.31 104 ASP A N 1
ATOM 714 C CA . ASP A 1 104 ? 3.654 -6.962 -10.095 1.00 92.31 104 ASP A CA 1
ATOM 715 C C . ASP A 1 104 ? 4.864 -6.630 -9.195 1.00 92.31 104 ASP A C 1
ATOM 717 O O . ASP A 1 104 ? 5.431 -7.528 -8.572 1.00 92.31 104 ASP A O 1
ATOM 721 N N . SER A 1 105 ? 5.217 -5.349 -9.035 1.00 92.31 105 SER A N 1
ATOM 722 C CA . SER A 1 105 ? 6.318 -4.936 -8.149 1.00 92.31 105 SER A CA 1
ATOM 723 C C . SER A 1 105 ? 5.987 -5.201 -6.677 1.00 92.31 105 SER A C 1
ATOM 725 O O . SER A 1 105 ? 6.841 -5.680 -5.929 1.00 92.31 105 SER A O 1
ATOM 727 N N . VAL A 1 106 ? 4.730 -4.974 -6.278 1.00 94.06 106 VAL A N 1
ATOM 728 C CA . VAL A 1 106 ? 4.234 -5.305 -4.931 1.00 94.06 106 VAL A CA 1
ATOM 729 C C . VAL A 1 106 ? 4.303 -6.815 -4.681 1.00 94.06 106 VAL A C 1
ATOM 731 O O . VAL A 1 106 ? 4.772 -7.246 -3.630 1.00 94.06 106 VAL A O 1
ATOM 734 N N . ASN A 1 107 ? 3.905 -7.626 -5.661 1.00 93.38 107 ASN A N 1
ATOM 735 C CA . ASN A 1 107 ? 3.920 -9.084 -5.546 1.00 93.38 107 ASN A CA 1
ATOM 736 C C . ASN A 1 107 ? 5.343 -9.665 -5.520 1.00 93.38 107 ASN A C 1
ATOM 738 O O . ASN A 1 107 ? 5.600 -10.625 -4.793 1.00 93.38 107 ASN A O 1
ATOM 742 N N . ARG A 1 108 ? 6.297 -9.060 -6.241 1.00 90.38 108 ARG A N 1
ATOM 743 C CA . ARG A 1 108 ? 7.718 -9.456 -6.203 1.00 90.38 108 ARG A CA 1
ATOM 744 C C . ARG A 1 108 ? 8.418 -9.085 -4.902 1.00 90.38 108 ARG A C 1
ATOM 746 O O . ARG A 1 108 ? 9.311 -9.812 -4.475 1.00 90.38 108 ARG A O 1
ATOM 753 N N . ALA A 1 109 ? 8.017 -7.987 -4.261 1.00 86.81 109 ALA A N 1
ATOM 754 C CA . ALA A 1 109 ? 8.514 -7.628 -2.934 1.00 86.81 109 ALA A CA 1
ATOM 755 C C . ALA A 1 109 ? 8.094 -8.657 -1.861 1.00 86.81 109 ALA A C 1
ATOM 757 O O . ALA A 1 109 ? 8.752 -8.790 -0.826 1.00 86.81 109 ALA A O 1
ATOM 758 N N . GLY A 1 110 ? 7.029 -9.426 -2.116 1.00 81.94 110 GLY A N 1
ATOM 759 C CA . GLY A 1 110 ? 6.534 -10.460 -1.216 1.00 81.94 110 GLY A CA 1
ATOM 760 C C . GLY A 1 110 ? 6.036 -9.864 0.101 1.00 81.94 110 GLY A C 1
ATOM 761 O O . GLY A 1 110 ? 5.166 -8.996 0.118 1.00 81.94 110 GLY A O 1
ATOM 762 N N . GLY A 1 111 ? 6.587 -10.339 1.221 1.00 74.75 111 GLY A N 1
ATOM 763 C CA . GLY A 1 111 ? 6.295 -9.799 2.554 1.00 74.75 111 GLY A CA 1
ATOM 764 C C . GLY A 1 111 ? 7.072 -8.526 2.906 1.00 74.75 111 GLY A C 1
ATOM 765 O O . GLY A 1 111 ? 6.833 -7.959 3.968 1.00 74.75 111 GLY A O 1
ATOM 766 N N . ARG A 1 112 ? 8.005 -8.075 2.054 1.00 77.88 112 ARG A N 1
ATOM 767 C CA . ARG A 1 112 ? 8.802 -6.877 2.335 1.00 77.88 112 ARG A CA 1
ATOM 768 C C . ARG A 1 112 ? 7.912 -5.640 2.272 1.00 77.88 112 ARG A C 1
ATOM 770 O O . ARG A 1 112 ? 7.398 -5.304 1.214 1.00 77.88 112 ARG A O 1
ATOM 777 N N . THR A 1 113 ? 7.764 -4.958 3.395 1.00 79.31 113 THR A N 1
ATOM 778 C CA . THR A 1 113 ? 7.143 -3.636 3.530 1.00 79.31 113 THR A CA 1
ATOM 779 C C . THR A 1 113 ? 8.102 -2.684 4.240 1.00 79.31 113 THR A C 1
ATOM 781 O O . THR A 1 113 ? 9.093 -3.126 4.833 1.00 79.31 113 THR A O 1
ATOM 784 N N . VAL A 1 114 ? 7.763 -1.391 4.270 1.00 76.06 114 VAL A N 1
ATOM 785 C CA . VAL A 1 114 ? 8.477 -0.381 5.080 1.00 76.06 114 VAL A CA 1
ATOM 786 C C . VAL A 1 114 ? 8.642 -0.803 6.548 1.00 76.06 114 VAL A C 1
ATOM 788 O O . VAL A 1 114 ? 9.639 -0.477 7.179 1.00 76.06 114 VAL A O 1
ATOM 791 N N . ALA A 1 115 ? 7.698 -1.581 7.088 1.00 73.38 115 ALA A N 1
ATOM 792 C CA . ALA A 1 115 ? 7.739 -2.064 8.465 1.00 73.38 115 ALA A CA 1
ATOM 793 C C . ALA A 1 115 ? 8.683 -3.263 8.665 1.00 73.38 115 ALA A C 1
ATOM 795 O O . ALA A 1 115 ? 9.175 -3.489 9.768 1.00 73.38 115 ALA A O 1
ATOM 796 N N . SER A 1 116 ? 8.927 -4.050 7.614 1.00 67.56 116 SER A N 1
ATOM 797 C CA . SER A 1 116 ? 9.683 -5.307 7.694 1.00 67.56 116 SER A CA 1
ATOM 798 C C . SER A 1 116 ? 11.207 -5.142 7.617 1.00 67.56 116 SER A C 1
ATOM 800 O O . SER A 1 116 ? 11.928 -6.046 8.033 1.00 67.56 116 SER A O 1
ATOM 802 N N . GLU A 1 117 ? 11.707 -4.018 7.085 1.00 65.00 117 GLU A N 1
ATOM 803 C CA . GLU A 1 117 ? 13.154 -3.798 6.912 1.00 65.00 117 GLU A CA 1
ATOM 804 C C . GLU A 1 117 ? 13.883 -3.502 8.228 1.00 65.00 117 GLU A C 1
ATOM 806 O O . GLU A 1 117 ? 15.096 -3.695 8.330 1.00 65.00 117 GLU A O 1
ATOM 811 N N . GLN A 1 118 ? 13.157 -3.079 9.264 1.00 62.88 118 GLN A N 1
ATOM 812 C CA . GLN A 1 118 ? 13.732 -2.828 10.578 1.00 62.88 118 GLN A CA 1
ATOM 813 C C . GLN A 1 118 ? 13.743 -4.120 11.407 1.00 62.88 118 GLN A C 1
ATOM 815 O O . GLN A 1 118 ? 12.734 -4.819 11.505 1.00 62.88 118 GLN A O 1
ATOM 820 N N . ARG A 1 119 ? 14.898 -4.445 12.007 1.00 59.16 119 ARG A N 1
ATOM 821 C CA . ARG A 1 119 ? 15.110 -5.682 12.779 1.00 59.16 119 ARG A CA 1
ATOM 822 C C . ARG A 1 119 ? 14.003 -5.848 13.838 1.00 59.16 119 ARG A C 1
ATOM 824 O O . ARG A 1 119 ? 13.826 -4.983 14.698 1.00 59.16 119 ARG A O 1
ATOM 831 N N . GLN A 1 120 ? 13.226 -6.932 13.740 1.00 60.56 120 GLN A N 1
ATOM 832 C CA . GLN A 1 120 ? 11.953 -7.082 14.462 1.00 60.56 120 GLN A CA 1
ATOM 833 C C . GLN A 1 120 ? 12.088 -7.166 15.997 1.00 60.56 120 GLN A C 1
ATOM 835 O O . GLN A 1 120 ? 11.123 -6.919 16.716 1.00 60.56 120 GLN A O 1
ATOM 840 N N . ASP A 1 121 ? 13.276 -7.487 16.504 1.00 60.41 121 ASP A N 1
ATOM 841 C CA . ASP A 1 121 ? 13.654 -7.506 17.924 1.00 60.41 121 ASP A CA 1
ATOM 842 C C . ASP A 1 121 ? 13.858 -6.100 18.528 1.00 60.41 121 ASP A C 1
ATOM 844 O O . ASP A 1 121 ? 13.995 -5.975 19.744 1.00 60.41 121 ASP A O 1
ATOM 848 N N . GLN A 1 122 ? 13.852 -5.039 17.709 1.00 61.94 122 GLN A N 1
ATOM 849 C CA . GLN A 1 122 ? 14.084 -3.651 18.136 1.00 61.94 122 GLN A CA 1
ATOM 850 C C . GLN A 1 122 ? 12.947 -2.681 17.786 1.00 61.94 122 GLN A C 1
ATOM 852 O O . GLN A 1 122 ? 13.162 -1.468 17.727 1.00 61.94 122 GLN A O 1
ATOM 857 N N . VAL A 1 123 ? 11.723 -3.167 17.557 1.00 65.69 123 VAL A N 1
ATOM 858 C CA . VAL A 1 123 ? 10.580 -2.281 17.274 1.00 65.69 123 VAL A CA 1
ATOM 859 C C . VAL A 1 123 ? 10.171 -1.531 18.548 1.00 65.69 123 VAL A C 1
ATOM 861 O O . VAL A 1 123 ? 9.316 -1.972 19.317 1.00 65.69 123 VAL A O 1
ATOM 864 N N . ILE A 1 124 ? 10.786 -0.371 18.782 1.00 76.00 124 ILE A N 1
ATOM 865 C CA . ILE A 1 124 ? 10.363 0.571 19.819 1.00 76.00 124 ILE A CA 1
ATOM 866 C C . ILE A 1 124 ? 9.136 1.312 19.293 1.00 76.00 124 ILE A C 1
ATOM 868 O O . ILE A 1 124 ? 9.240 2.159 18.405 1.00 76.00 124 ILE A O 1
ATOM 872 N N . LYS A 1 125 ? 7.962 0.994 19.845 1.00 83.12 125 LYS A N 1
ATOM 873 C CA . LYS A 1 125 ? 6.741 1.744 19.544 1.00 83.12 125 LYS A CA 1
ATOM 874 C C . LYS A 1 125 ? 6.798 3.131 20.181 1.00 83.12 125 LYS A C 1
ATOM 876 O O . LYS A 1 125 ? 7.171 3.274 21.346 1.00 83.12 125 LYS A O 1
ATOM 881 N N . THR A 1 126 ? 6.388 4.148 19.435 1.00 87.44 126 THR A N 1
ATOM 882 C CA . THR A 1 126 ? 6.342 5.542 19.891 1.00 87.44 126 THR A CA 1
ATOM 883 C C . THR A 1 126 ? 4.908 6.057 19.898 1.00 87.44 126 THR A C 1
ATOM 885 O O . THR A 1 126 ? 4.011 5.493 19.273 1.00 87.44 126 THR A O 1
ATOM 888 N N . LYS A 1 127 ? 4.652 7.122 20.662 1.00 90.38 127 LYS A N 1
ATOM 889 C CA . LYS A 1 127 ? 3.335 7.761 20.695 1.00 90.38 127 LYS A CA 1
ATOM 890 C C . LYS A 1 127 ? 3.208 8.725 19.518 1.00 90.38 127 LYS A C 1
ATOM 892 O O . LYS A 1 127 ? 3.928 9.719 19.467 1.00 90.38 127 LYS A O 1
ATOM 897 N N . PHE A 1 128 ? 2.260 8.466 18.622 1.00 91.56 128 PHE A N 1
ATOM 898 C CA . PHE A 1 128 ? 1.977 9.358 17.500 1.00 91.56 128 PHE A CA 1
ATOM 899 C C . PHE A 1 128 ? 1.021 10.495 17.895 1.00 91.56 128 PHE A C 1
ATOM 901 O O . PHE A 1 128 ? 0.218 10.345 18.825 1.00 91.56 128 PHE A O 1
ATOM 908 N N . PRO A 1 129 ? 1.051 11.632 17.174 1.00 90.31 129 PRO A N 1
ATOM 909 C CA . PRO A 1 129 ? 0.025 12.657 17.300 1.00 90.31 129 PRO A CA 1
ATOM 910 C C . PRO A 1 129 ? -1.372 12.082 17.017 1.00 90.31 129 PRO A C 1
ATOM 912 O O . PRO A 1 129 ? -1.511 11.222 16.129 1.00 90.31 129 PRO A O 1
ATOM 915 N N . PRO A 1 130 ? -2.411 12.559 17.730 1.00 89.56 130 PRO A N 1
ATOM 916 C CA . PRO A 1 130 ? -3.775 12.102 17.511 1.00 89.56 130 PRO A CA 1
ATOM 917 C C . PRO A 1 130 ? -4.217 12.402 16.078 1.00 89.56 130 PRO A C 1
ATOM 919 O O . PRO A 1 130 ? -3.831 13.411 15.487 1.00 89.56 130 PRO A O 1
ATOM 922 N N . LEU A 1 131 ? -5.039 11.516 15.520 1.00 91.25 131 LEU A N 1
ATOM 923 C CA . LEU A 1 131 ? -5.624 11.742 14.205 1.00 91.25 131 LEU A CA 1
ATOM 924 C C . LEU A 1 131 ? -6.612 12.912 14.239 1.00 91.25 131 LEU A C 1
ATOM 926 O O . LEU A 1 131 ? -7.301 13.078 15.253 1.00 91.25 131 LEU A O 1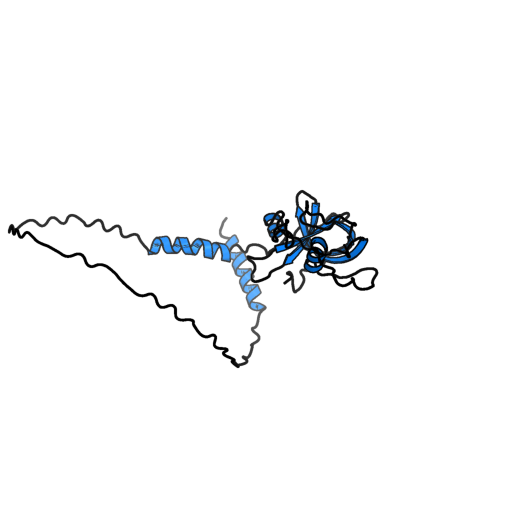
ATOM 930 N N . PRO A 1 132 ? -6.743 13.666 13.131 1.00 90.25 132 PRO A N 1
ATOM 931 C CA . PRO A 1 132 ? -7.732 14.727 13.014 1.00 90.25 132 PRO A CA 1
ATOM 932 C C . PRO A 1 132 ? -9.133 14.269 13.426 1.00 90.25 132 PRO A C 1
ATOM 934 O O . PRO A 1 132 ? -9.522 13.107 13.236 1.00 90.25 132 PRO A O 1
ATOM 937 N N . ALA A 1 133 ? -9.903 15.193 13.997 1.00 83.50 133 ALA A N 1
ATOM 938 C CA . ALA A 1 133 ? -11.315 14.963 14.251 1.00 83.50 133 ALA A CA 1
ATOM 939 C C . ALA A 1 133 ? -12.056 14.882 12.907 1.00 83.50 133 ALA A C 1
ATOM 941 O O . ALA A 1 133 ? -11.893 15.744 12.049 1.00 83.50 133 ALA A O 1
ATOM 942 N N . GLY A 1 134 ? -12.845 13.829 12.714 1.00 87.81 134 GLY A N 1
ATOM 943 C CA . GLY A 1 134 ? -13.564 13.586 11.467 1.00 87.81 134 GLY A CA 1
ATOM 944 C C . GLY A 1 134 ? -14.096 12.161 11.404 1.00 87.81 134 GLY A C 1
ATOM 945 O O . GLY A 1 134 ? -13.491 11.241 11.962 1.00 87.81 134 GLY A O 1
ATOM 946 N N . SER A 1 135 ? -15.239 11.988 10.740 1.00 89.31 135 SER A N 1
ATOM 947 C CA . SER A 1 135 ? -15.849 10.675 10.512 1.00 89.31 135 SER A CA 1
ATOM 948 C C . SER A 1 135 ? -15.088 9.852 9.475 1.00 89.31 135 SER A C 1
ATOM 950 O O . SER A 1 135 ? -15.094 8.632 9.580 1.00 89.31 135 SER A O 1
ATOM 952 N N . VAL A 1 136 ? -14.419 10.508 8.522 1.00 95.81 136 VAL A N 1
ATOM 953 C CA . VAL A 1 136 ? -13.512 9.916 7.530 1.00 95.81 136 VAL A CA 1
ATOM 954 C C . VAL A 1 136 ? -12.231 10.742 7.516 1.00 95.81 136 VAL A C 1
ATOM 956 O O . VAL A 1 136 ? -12.289 11.966 7.412 1.00 95.81 136 VAL A O 1
ATOM 959 N N . VAL A 1 137 ? -11.082 10.085 7.660 1.00 96.50 137 VAL A N 1
ATOM 960 C CA . VAL A 1 137 ? -9.774 10.750 7.690 1.00 96.50 137 VAL A CA 1
ATOM 961 C C . VAL A 1 137 ? -9.009 10.416 6.408 1.00 96.50 137 VAL A C 1
ATOM 963 O O . VAL A 1 137 ? -8.593 9.266 6.258 1.00 96.50 137 VAL A O 1
ATOM 966 N N . PRO A 1 138 ? -8.801 11.371 5.485 1.00 95.81 138 PRO A N 1
ATOM 967 C CA . PRO A 1 138 ? -7.917 11.146 4.349 1.00 95.81 138 PRO A CA 1
ATOM 968 C C . PRO A 1 138 ? -6.476 10.996 4.844 1.00 95.81 138 PRO A C 1
ATOM 970 O O . PRO A 1 138 ? -6.016 11.780 5.680 1.00 95.81 138 PRO A O 1
ATOM 973 N N . MET A 1 139 ? -5.770 9.977 4.359 1.00 95.75 139 MET A N 1
ATOM 974 C CA . MET A 1 139 ? -4.407 9.675 4.800 1.00 95.75 139 MET A CA 1
ATOM 975 C C . MET A 1 139 ? -3.567 9.090 3.664 1.00 95.75 139 MET A C 1
ATOM 977 O O . MET A 1 139 ? -4.087 8.404 2.785 1.00 95.75 139 MET A O 1
ATOM 981 N N . ARG A 1 140 ? -2.256 9.353 3.695 1.00 96.12 140 ARG A N 1
ATOM 982 C CA . ARG A 1 140 ? -1.287 8.697 2.809 1.00 96.12 140 ARG A CA 1
ATOM 983 C C . ARG A 1 140 ? -1.102 7.237 3.209 1.00 96.12 140 ARG A C 1
ATOM 985 O O . ARG A 1 140 ? -1.232 6.886 4.383 1.00 96.12 140 ARG A O 1
ATOM 992 N N . MET A 1 141 ? -0.763 6.386 2.251 1.00 96.50 141 MET A N 1
ATOM 993 C CA . MET A 1 141 ? -0.561 4.962 2.525 1.00 96.50 141 MET A CA 1
ATOM 994 C C . MET A 1 141 ? 0.656 4.722 3.431 1.00 96.50 141 MET A C 1
ATOM 996 O O . MET A 1 141 ? 0.595 3.876 4.324 1.00 96.50 141 MET A O 1
ATOM 1000 N N . ALA A 1 142 ? 1.729 5.496 3.264 1.00 94.62 142 ALA A N 1
ATOM 1001 C CA . ALA A 1 142 ? 2.923 5.443 4.101 1.00 94.62 142 ALA A CA 1
ATOM 1002 C C . ALA A 1 142 ? 2.635 5.841 5.551 1.00 94.62 142 ALA A C 1
ATOM 1004 O O . ALA A 1 142 ? 3.136 5.192 6.469 1.00 94.62 142 ALA A O 1
ATOM 1005 N N . ASP A 1 143 ? 1.782 6.844 5.779 1.00 94.94 143 ASP A N 1
ATOM 1006 C CA . ASP A 1 143 ? 1.375 7.251 7.130 1.00 94.94 143 ASP A CA 1
ATOM 1007 C C . ASP A 1 143 ? 0.583 6.139 7.830 1.00 94.94 143 ASP A C 1
ATOM 1009 O O . ASP A 1 143 ? 0.796 5.871 9.016 1.00 94.94 143 ASP A O 1
ATOM 1013 N N . VAL A 1 144 ? -0.305 5.461 7.091 1.00 95.88 144 VAL A N 1
ATOM 1014 C CA . VAL A 1 144 ? -1.047 4.296 7.591 1.00 95.88 144 VAL A CA 1
ATOM 1015 C C . VAL A 1 144 ? -0.089 3.168 7.951 1.00 95.88 144 VAL A C 1
ATOM 1017 O O . VAL A 1 144 ? -0.154 2.665 9.070 1.00 95.88 144 VAL A O 1
ATOM 1020 N N . ALA A 1 145 ? 0.812 2.789 7.043 1.00 94.06 145 ALA A N 1
ATOM 1021 C CA . ALA A 1 145 ? 1.773 1.713 7.281 1.00 94.06 145 ALA A CA 1
ATOM 1022 C C . ALA A 1 145 ? 2.690 2.024 8.477 1.00 94.06 145 ALA A C 1
ATOM 1024 O O . ALA A 1 145 ? 2.901 1.180 9.347 1.00 94.06 145 ALA A O 1
ATOM 1025 N N . THR A 1 146 ? 3.162 3.269 8.571 1.00 92.56 146 THR A N 1
ATOM 1026 C CA . THR A 1 146 ? 4.026 3.735 9.661 1.00 92.56 146 THR A CA 1
ATOM 1027 C C . THR A 1 146 ? 3.306 3.669 11.007 1.00 92.56 146 THR A C 1
ATOM 1029 O O . THR A 1 146 ? 3.830 3.130 11.982 1.00 92.56 146 THR A O 1
ATOM 1032 N N . ARG A 1 147 ? 2.069 4.171 11.078 1.00 94.62 147 ARG A N 1
ATOM 1033 C CA . ARG A 1 147 ? 1.269 4.102 12.308 1.00 94.62 147 ARG A CA 1
ATOM 1034 C C . ARG A 1 147 ? 0.898 2.664 12.667 1.00 94.62 147 ARG A C 1
ATOM 1036 O O . ARG A 1 147 ? 0.949 2.316 13.840 1.00 94.62 147 ARG A O 1
ATOM 1043 N N . ALA A 1 148 ? 0.565 1.825 11.689 1.00 93.75 148 ALA A N 1
ATOM 1044 C CA . ALA A 1 148 ? 0.240 0.418 11.917 1.00 93.75 148 ALA A CA 1
ATOM 1045 C C . ALA A 1 148 ? 1.412 -0.356 12.547 1.00 93.75 148 ALA A C 1
ATOM 1047 O O . ALA A 1 148 ? 1.202 -1.166 13.450 1.00 93.75 148 ALA A O 1
ATOM 1048 N N . ALA A 1 149 ? 2.644 -0.066 12.120 1.00 90.75 149 ALA A N 1
ATOM 1049 C CA . ALA A 1 149 ? 3.841 -0.725 12.629 1.00 90.75 149 ALA A CA 1
ATOM 1050 C C . ALA A 1 149 ? 4.326 -0.168 13.980 1.00 90.75 149 ALA A C 1
ATOM 1052 O O . ALA A 1 149 ? 4.626 -0.933 14.902 1.00 90.75 149 ALA A O 1
ATOM 1053 N N . TRP A 1 150 ? 4.394 1.161 14.119 1.00 91.06 150 TRP A N 1
ATOM 1054 C CA . TRP A 1 150 ? 5.149 1.802 15.205 1.00 91.06 150 TRP A CA 1
ATOM 1055 C C . TRP A 1 150 ? 4.312 2.568 16.230 1.00 91.06 150 TRP A C 1
ATOM 1057 O O . TRP A 1 150 ? 4.864 2.988 17.248 1.00 91.06 150 TRP A O 1
ATOM 1067 N N . ASP A 1 151 ? 3.005 2.747 16.034 1.00 92.88 151 ASP A N 1
ATOM 1068 C CA . ASP A 1 151 ? 2.192 3.481 17.005 1.00 92.88 151 ASP A CA 1
ATOM 1069 C C . ASP A 1 151 ? 1.899 2.645 18.257 1.00 92.88 151 ASP A C 1
ATOM 1071 O O . ASP A 1 151 ? 1.235 1.607 18.218 1.00 92.88 151 ASP A O 1
ATOM 1075 N N . ALA A 1 152 ? 2.364 3.134 19.406 1.00 89.94 152 ALA A N 1
ATOM 1076 C CA . ALA A 1 152 ? 2.108 2.534 20.713 1.00 89.94 152 ALA A CA 1
ATOM 1077 C C . ALA A 1 152 ? 0.632 2.620 21.132 1.00 89.94 152 ALA A C 1
ATOM 1079 O O . ALA A 1 152 ? 0.193 1.858 21.989 1.00 89.94 152 ALA A O 1
ATOM 1080 N N . THR A 1 153 ? -0.129 3.556 20.557 1.00 91.12 153 THR A N 1
ATOM 1081 C CA . THR A 1 153 ? -1.525 3.818 20.935 1.00 91.12 153 THR A CA 1
ATOM 1082 C C . THR A 1 153 ? -2.547 3.125 20.041 1.00 91.12 153 THR A C 1
ATOM 1084 O O . THR A 1 153 ? -3.741 3.216 20.321 1.00 91.12 153 THR A O 1
ATOM 1087 N N . ASN A 1 154 ? -2.097 2.441 18.980 1.00 92.38 154 ASN A N 1
ATOM 1088 C CA . ASN A 1 154 ? -2.951 1.859 17.945 1.00 92.38 154 ASN A CA 1
ATOM 1089 C C . ASN A 1 154 ? -4.019 2.857 17.445 1.00 92.38 154 ASN A C 1
ATOM 1091 O O . ASN A 1 154 ? -5.196 2.517 17.319 1.00 92.38 154 ASN A O 1
ATOM 1095 N N . SER A 1 155 ? -3.626 4.107 17.163 1.00 93.75 155 SER A N 1
ATOM 1096 C CA . SER A 1 155 ? -4.545 5.214 16.838 1.00 93.75 155 SER A CA 1
ATOM 1097 C C . SER A 1 155 ? -5.410 4.981 15.597 1.00 93.75 155 SER A C 1
ATOM 1099 O O . SER A 1 155 ? -6.419 5.667 15.420 1.00 93.75 155 SER A O 1
ATOM 1101 N N . LEU A 1 156 ? -5.037 4.018 14.748 1.00 95.75 156 LEU A N 1
ATOM 1102 C CA . LEU A 1 156 ? -5.807 3.607 13.578 1.00 95.75 156 LEU A CA 1
ATOM 1103 C C . LEU A 1 156 ? -7.005 2.713 13.927 1.00 95.75 156 LEU A C 1
ATOM 1105 O O . LEU A 1 156 ? -7.961 2.677 13.155 1.00 95.75 156 LEU A O 1
ATOM 1109 N N . ASN A 1 157 ? -6.988 2.006 15.063 1.00 95.81 157 ASN A N 1
ATOM 1110 C CA . ASN A 1 157 ? -7.996 0.999 15.394 1.00 95.81 157 ASN A CA 1
ATOM 1111 C C . ASN A 1 157 ? -9.415 1.583 15.344 1.00 95.81 157 ASN A C 1
ATOM 1113 O O . ASN A 1 157 ? -9.758 2.528 16.055 1.00 95.81 157 ASN A O 1
ATOM 1117 N N . GLY A 1 158 ? -10.261 0.998 14.494 1.00 96.00 158 GLY A N 1
ATOM 1118 C CA . GLY A 1 158 ? -11.663 1.376 14.371 1.00 96.00 158 GLY A CA 1
ATOM 1119 C C . GLY A 1 158 ? -11.910 2.738 13.718 1.00 96.00 158 GLY A C 1
ATOM 1120 O O . GLY A 1 158 ? -13.067 3.165 13.701 1.00 96.00 158 GLY A O 1
ATOM 1121 N N . ARG A 1 159 ? -10.885 3.412 13.183 1.00 97.06 159 ARG A N 1
ATOM 1122 C CA . ARG A 1 159 ? -11.032 4.660 12.423 1.00 97.06 159 ARG A CA 1
ATOM 1123 C C . ARG A 1 159 ? -11.451 4.366 10.990 1.00 97.06 159 ARG A C 1
ATOM 1125 O O . ARG A 1 159 ? -11.027 3.375 10.404 1.00 97.06 159 ARG A O 1
ATOM 1132 N N . THR A 1 160 ? -12.258 5.252 10.420 1.00 97.81 160 THR A N 1
ATOM 1133 C CA . THR A 1 160 ? -12.567 5.231 8.989 1.00 97.81 160 THR A CA 1
ATOM 1134 C C . THR A 1 160 ? -11.583 6.133 8.269 1.00 97.81 160 THR A C 1
ATOM 1136 O O . THR A 1 160 ? -11.494 7.323 8.591 1.00 97.81 160 THR A O 1
ATOM 1139 N N . LEU A 1 161 ? -10.841 5.576 7.318 1.00 97.88 161 LEU A N 1
ATOM 1140 C CA . LEU A 1 161 ? -9.880 6.327 6.519 1.00 97.88 161 LEU A CA 1
ATOM 1141 C C . LEU A 1 161 ? -10.311 6.344 5.056 1.00 97.88 161 LEU A C 1
ATOM 1143 O O . LEU A 1 161 ? -10.993 5.431 4.588 1.00 97.88 161 LEU A O 1
ATOM 1147 N N . GLU A 1 162 ? -9.889 7.386 4.354 1.00 98.00 162 GLU A N 1
ATOM 1148 C CA . GLU A 1 162 ? -9.920 7.454 2.898 1.00 98.00 162 GLU A CA 1
ATOM 1149 C C . GLU A 1 162 ? -8.489 7.333 2.383 1.00 98.00 162 GLU A C 1
ATOM 1151 O O . GLU A 1 162 ? -7.623 8.137 2.736 1.00 98.00 162 GLU A O 1
ATOM 1156 N N . LEU A 1 163 ? -8.247 6.307 1.574 1.00 98.06 163 LEU A N 1
ATOM 1157 C CA . LEU A 1 163 ? -6.944 5.978 1.017 1.00 98.06 163 LEU A CA 1
ATOM 1158 C C . LEU A 1 163 ? -7.018 6.016 -0.499 1.00 98.06 163 LEU A C 1
ATOM 1160 O O . LEU A 1 163 ? -8.032 5.666 -1.095 1.00 98.06 163 LEU A O 1
ATOM 1164 N N . THR A 1 164 ? -5.926 6.426 -1.128 1.00 98.19 164 THR A N 1
ATOM 1165 C CA . THR A 1 164 ? -5.779 6.375 -2.582 1.00 98.19 164 THR A CA 1
ATOM 1166 C C . THR A 1 164 ? -4.624 5.453 -2.916 1.00 98.19 164 THR A C 1
ATOM 1168 O O . THR A 1 164 ? -3.570 5.555 -2.296 1.00 98.19 164 THR A O 1
ATOM 1171 N N . GLY A 1 165 ? -4.809 4.571 -3.889 1.00 97.69 165 GLY A N 1
ATOM 1172 C CA . GLY A 1 165 ? -3.795 3.615 -4.317 1.00 97.69 165 GLY A CA 1
ATOM 1173 C C . GLY A 1 165 ? -4.258 2.821 -5.527 1.00 97.69 165 GLY A C 1
ATOM 1174 O O . GLY A 1 165 ? -5.365 3.027 -6.025 1.00 97.69 165 GLY A O 1
ATOM 1175 N N . PHE A 1 166 ? -3.409 1.915 -5.992 1.00 97.69 166 PHE A N 1
ATOM 1176 C CA . PHE A 1 166 ? -3.767 0.953 -7.025 1.00 97.69 166 PHE A CA 1
ATOM 1177 C C . PHE A 1 166 ? -4.100 -0.402 -6.405 1.00 97.69 166 PHE A C 1
ATOM 1179 O O . PHE A 1 166 ? -3.675 -0.728 -5.292 1.00 97.69 166 PHE A O 1
ATOM 1186 N N . VAL A 1 167 ? -4.903 -1.177 -7.121 1.00 97.88 167 VAL A N 1
ATOM 1187 C CA . VAL A 1 167 ? -5.343 -2.501 -6.689 1.00 97.88 167 VAL A CA 1
ATOM 1188 C C . VAL A 1 167 ? -4.251 -3.533 -6.950 1.00 97.88 167 VAL A C 1
ATOM 1190 O O . VAL A 1 167 ? -3.607 -3.520 -8.000 1.00 97.88 167 VAL A O 1
ATOM 1193 N N . VAL A 1 168 ? -4.063 -4.427 -5.980 1.00 96.94 168 VAL A N 1
ATOM 1194 C CA . VAL A 1 168 ? -3.142 -5.564 -6.061 1.00 96.94 168 VAL A CA 1
ATOM 1195 C C . VAL A 1 168 ? -3.844 -6.823 -5.582 1.00 96.94 168 VAL A C 1
ATOM 1197 O O . VAL A 1 168 ? -4.391 -6.850 -4.478 1.00 96.94 168 VAL A O 1
ATOM 1200 N N . HIS A 1 169 ? -3.774 -7.878 -6.383 1.00 96.19 169 HIS A N 1
ATOM 1201 C CA . HIS A 1 169 ? -4.183 -9.221 -6.005 1.00 96.19 169 HIS A CA 1
ATOM 1202 C C . HIS A 1 169 ? -2.961 -10.061 -5.641 1.00 96.19 169 HIS A C 1
ATOM 1204 O O . HIS A 1 169 ? -1.989 -10.145 -6.395 1.00 96.19 169 HIS A O 1
ATOM 1210 N N . ASP A 1 170 ? -3.037 -10.726 -4.492 1.00 92.00 170 ASP A N 1
ATOM 1211 C CA . ASP A 1 170 ? -2.118 -11.790 -4.103 1.00 92.00 170 ASP A CA 1
ATOM 1212 C C . ASP A 1 170 ? -2.921 -13.020 -3.614 1.00 92.00 170 ASP A C 1
ATOM 1214 O O . ASP A 1 170 ? -4.147 -12.948 -3.462 1.00 92.00 170 ASP A O 1
ATOM 1218 N N . PRO A 1 171 ? -2.285 -14.183 -3.376 1.00 91.19 171 PRO A N 1
ATOM 1219 C CA . PRO A 1 171 ? -2.998 -15.377 -2.913 1.00 91.19 171 PRO A CA 1
ATOM 1220 C C . PRO A 1 171 ? -3.742 -15.222 -1.572 1.00 91.19 171 PRO A C 1
ATOM 1222 O O . PRO A 1 171 ? -4.613 -16.034 -1.267 1.00 91.19 171 PRO A O 1
ATOM 1225 N N . ALA A 1 172 ? -3.406 -14.219 -0.755 1.00 90.25 172 ALA A N 1
ATOM 1226 C CA . ALA A 1 172 ? -4.050 -13.929 0.523 1.00 90.25 172 ALA A CA 1
ATOM 1227 C C . ALA A 1 172 ? -5.238 -12.952 0.393 1.00 90.25 172 ALA A C 1
ATOM 1229 O O . ALA A 1 172 ? -6.095 -12.905 1.289 1.00 90.25 172 ALA A O 1
ATOM 1230 N N . GLY A 1 173 ? -5.348 -12.202 -0.707 1.00 93.69 173 GLY A N 1
ATOM 1231 C CA . GLY A 1 173 ? -6.538 -11.415 -1.025 1.00 93.69 173 GLY A CA 1
ATOM 1232 C C . GLY A 1 173 ? -6.291 -10.201 -1.914 1.00 93.69 173 GLY A C 1
ATOM 1233 O O . GLY A 1 173 ? -5.368 -10.161 -2.722 1.00 93.69 173 GLY A O 1
ATOM 1234 N N . VAL A 1 174 ? -7.163 -9.204 -1.754 1.00 96.81 174 VAL A N 1
ATOM 1235 C CA . VAL A 1 174 ? -7.145 -7.953 -2.519 1.00 96.81 174 VAL A CA 1
ATOM 1236 C C . VAL A 1 174 ? -6.630 -6.828 -1.632 1.00 96.81 174 VAL A C 1
ATOM 1238 O O . VAL A 1 174 ? -7.027 -6.709 -0.470 1.00 96.81 174 VAL A O 1
ATOM 1241 N N . TYR A 1 175 ? -5.759 -5.990 -2.176 1.00 97.12 175 TYR A N 1
ATOM 1242 C CA . TYR A 1 175 ? -5.094 -4.912 -1.460 1.00 97.12 175 TYR A CA 1
ATOM 1243 C C . TYR A 1 175 ? -5.228 -3.602 -2.222 1.00 97.12 175 TYR A C 1
ATOM 1245 O O . TYR A 1 175 ? -5.236 -3.581 -3.451 1.00 97.12 175 TYR A O 1
ATOM 1253 N N . VAL A 1 176 ? -5.299 -2.503 -1.476 1.00 97.75 176 VAL A N 1
ATOM 1254 C CA . VAL A 1 176 ? -4.928 -1.183 -1.989 1.00 97.75 176 VAL A CA 1
ATOM 1255 C C . VAL A 1 176 ? -3.466 -0.956 -1.635 1.00 97.75 176 VAL A C 1
ATOM 1257 O O . VAL A 1 176 ? -3.058 -1.194 -0.493 1.00 97.75 176 VAL A O 1
ATOM 1260 N N . ALA A 1 177 ? -2.669 -0.535 -2.609 1.00 96.88 177 ALA A N 1
ATOM 1261 C CA . ALA A 1 177 ? -1.242 -0.336 -2.432 1.00 96.88 177 ALA A CA 1
ATOM 1262 C C . ALA A 1 177 ? -0.761 0.984 -3.035 1.00 96.88 177 ALA A C 1
ATOM 1264 O O . ALA A 1 177 ? -1.350 1.537 -3.966 1.00 96.88 177 ALA A O 1
ATOM 1265 N N . ARG A 1 178 ? 0.354 1.466 -2.489 1.00 96.62 178 ARG A N 1
ATOM 1266 C CA . ARG A 1 178 ? 1.245 2.443 -3.113 1.00 96.62 178 ARG A CA 1
ATOM 1267 C C . ARG A 1 178 ? 2.687 1.992 -2.930 1.00 96.62 178 ARG A C 1
ATOM 1269 O O . ARG A 1 178 ? 2.970 1.066 -2.169 1.00 96.62 178 ARG A O 1
ATOM 1276 N N . LEU A 1 179 ? 3.590 2.656 -3.636 1.00 95.44 179 LEU A N 1
ATOM 1277 C CA . LEU A 1 179 ? 5.026 2.465 -3.492 1.00 95.44 179 LEU A CA 1
ATOM 1278 C C . LEU A 1 179 ? 5.637 3.727 -2.900 1.00 95.44 179 LEU A C 1
ATOM 1280 O O . LEU A 1 179 ? 5.310 4.827 -3.344 1.00 95.44 179 LEU A O 1
ATOM 1284 N N . VAL A 1 180 ? 6.509 3.543 -1.917 1.00 95.12 180 VAL A N 1
ATOM 1285 C CA . VAL A 1 180 ? 7.315 4.603 -1.310 1.00 95.12 180 VAL A CA 1
ATOM 1286 C C . VAL A 1 180 ? 8.713 4.536 -1.907 1.00 95.12 180 VAL A C 1
ATOM 1288 O O . VAL A 1 180 ? 9.300 3.458 -1.918 1.00 95.12 180 VAL A O 1
ATOM 1291 N N . ILE A 1 181 ? 9.234 5.655 -2.403 1.00 93.62 181 ILE A N 1
ATOM 1292 C CA . ILE A 1 181 ? 10.574 5.781 -2.988 1.00 93.62 181 ILE A CA 1
ATOM 1293 C C . ILE A 1 181 ? 11.378 6.742 -2.122 1.00 93.62 181 ILE A C 1
ATOM 1295 O O . ILE A 1 181 ? 10.956 7.874 -1.912 1.00 93.62 181 ILE A O 1
ATOM 1299 N N . THR A 1 182 ? 12.558 6.336 -1.661 1.00 91.06 182 THR A N 1
ATOM 1300 C CA . THR A 1 182 ? 13.396 7.202 -0.816 1.00 91.06 182 THR A CA 1
ATOM 1301 C C . THR A 1 182 ? 14.488 7.905 -1.622 1.00 91.06 182 THR A C 1
ATOM 1303 O O . THR A 1 182 ? 14.750 9.087 -1.402 1.00 91.06 182 THR A O 1
ATOM 1306 N N . CYS A 1 183 ? 15.113 7.227 -2.585 1.00 93.00 183 CYS A N 1
ATOM 1307 C CA . CYS A 1 183 ? 16.177 7.792 -3.415 1.00 93.00 183 CYS A CA 1
ATOM 1308 C C . CYS A 1 183 ? 16.054 7.473 -4.910 1.00 93.00 183 CYS A C 1
ATOM 1310 O O . CYS A 1 183 ? 16.467 8.299 -5.726 1.00 93.00 183 CYS A O 1
ATOM 1312 N N . CYS A 1 184 ? 15.509 6.316 -5.307 1.00 90.88 184 CYS A N 1
ATOM 1313 C CA . CYS A 1 184 ? 15.354 5.953 -6.721 1.00 90.88 184 CYS A CA 1
ATOM 1314 C C . CYS A 1 184 ? 14.398 4.770 -6.917 1.00 90.88 184 CYS A C 1
ATOM 1316 O O . CYS A 1 184 ? 14.137 4.017 -6.000 1.00 90.88 184 CYS A O 1
ATOM 1318 N N . ALA A 1 185 ? 13.933 4.507 -8.141 1.00 88.12 185 ALA A N 1
ATOM 1319 C CA . ALA A 1 185 ? 12.992 3.403 -8.396 1.00 88.12 185 ALA A CA 1
ATOM 1320 C C . ALA A 1 185 ? 13.461 2.010 -7.906 1.00 88.12 185 ALA A C 1
ATOM 1322 O O . ALA A 1 185 ? 12.633 1.127 -7.706 1.00 88.12 185 ALA A O 1
ATOM 1323 N N . ALA A 1 186 ? 14.767 1.805 -7.705 1.00 88.94 186 ALA A N 1
ATOM 1324 C CA . ALA A 1 186 ? 15.311 0.557 -7.176 1.00 88.94 186 ALA A CA 1
ATOM 1325 C C . ALA 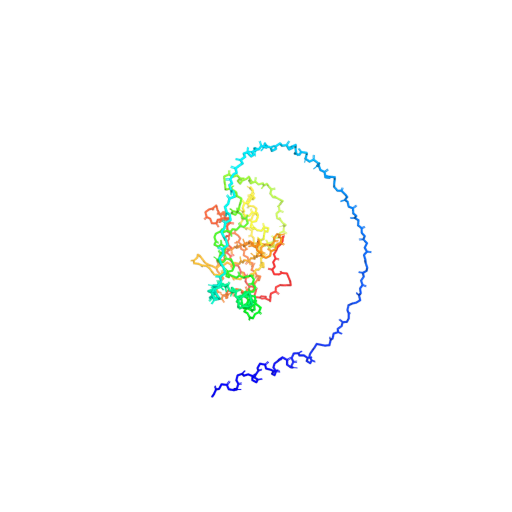A 1 186 ? 15.059 0.350 -5.670 1.00 88.94 186 ALA A C 1
ATOM 1327 O O . ALA A 1 186 ? 15.134 -0.787 -5.211 1.00 88.94 186 ALA A O 1
ATOM 1328 N N . ASP A 1 187 ? 14.767 1.412 -4.913 1.00 90.75 187 ASP A N 1
ATOM 1329 C CA . ASP A 1 187 ? 14.459 1.339 -3.480 1.00 90.75 187 ASP A CA 1
ATOM 1330 C C . ASP A 1 187 ? 12.961 1.409 -3.168 1.00 90.75 187 ASP A C 1
ATOM 1332 O O . ASP A 1 187 ? 12.575 1.513 -2.006 1.00 90.75 187 ASP A O 1
ATOM 1336 N N . ALA A 1 188 ? 12.117 1.310 -4.197 1.00 92.00 188 ALA A N 1
ATOM 1337 C CA . ALA A 1 188 ? 10.676 1.364 -4.043 1.00 92.00 188 ALA A CA 1
ATOM 1338 C C . ALA A 1 188 ? 10.167 0.231 -3.133 1.00 92.00 188 ALA A C 1
ATOM 1340 O O . ALA A 1 188 ? 10.296 -0.952 -3.461 1.00 92.00 188 ALA A O 1
ATOM 1341 N N . MET A 1 189 ? 9.531 0.593 -2.018 1.00 92.94 189 MET A N 1
ATOM 1342 C CA . MET A 1 189 ? 8.936 -0.350 -1.066 1.00 92.94 189 MET A CA 1
ATOM 1343 C C . MET A 1 189 ? 7.411 -0.279 -1.110 1.00 92.94 189 MET A C 1
ATOM 1345 O O . MET A 1 189 ? 6.848 0.820 -1.120 1.00 92.94 189 MET A O 1
ATOM 1349 N N . PRO A 1 190 ? 6.700 -1.418 -1.083 1.00 94.31 190 PRO A N 1
ATOM 1350 C CA . PRO A 1 190 ? 5.251 -1.401 -1.043 1.00 94.31 190 PRO A CA 1
ATOM 1351 C C . PRO A 1 190 ? 4.733 -1.025 0.346 1.00 94.31 190 PRO A C 1
ATOM 1353 O O . PRO A 1 190 ? 5.189 -1.516 1.384 1.00 94.31 190 PRO A O 1
ATOM 1356 N N . VAL A 1 191 ? 3.695 -0.199 0.338 1.00 95.06 191 VAL A N 1
ATOM 1357 C CA . VAL A 1 191 ? 2.805 0.046 1.470 1.00 95.06 191 VAL A CA 1
ATOM 1358 C C . VAL A 1 191 ? 1.413 -0.392 1.047 1.00 95.06 191 VAL A C 1
ATOM 1360 O O . VAL A 1 191 ? 0.877 0.091 0.050 1.00 95.06 191 VAL A O 1
ATOM 1363 N N . LYS A 1 192 ? 0.843 -1.365 1.760 1.00 95.81 192 LYS A N 1
ATOM 1364 C CA . LYS A 1 192 ? -0.430 -1.983 1.381 1.00 95.81 192 LYS A CA 1
ATOM 1365 C C . LYS A 1 192 ? -1.369 -2.145 2.565 1.00 95.81 192 LYS A C 1
ATOM 1367 O O . LYS A 1 192 ? -0.930 -2.279 3.704 1.00 95.81 192 LYS A O 1
ATOM 1372 N N . ALA A 1 193 ? -2.661 -2.153 2.267 1.00 96.75 193 ALA A N 1
ATOM 1373 C CA . ALA A 1 193 ? -3.733 -2.446 3.204 1.00 96.75 193 ALA A CA 1
ATOM 1374 C C . ALA A 1 193 ? -4.689 -3.456 2.565 1.00 96.75 193 ALA A C 1
ATOM 1376 O O . ALA A 1 193 ? -5.049 -3.322 1.393 1.00 96.75 193 ALA A O 1
ATOM 1377 N N . ARG A 1 194 ? -5.080 -4.486 3.319 1.00 97.06 194 ARG A N 1
ATOM 1378 C CA . ARG A 1 194 ? -5.968 -5.540 2.817 1.00 97.06 194 ARG A CA 1
ATOM 1379 C C . ARG A 1 194 ? -7.397 -5.025 2.774 1.00 97.06 194 ARG A C 1
ATOM 1381 O O . ARG A 1 194 ? -7.899 -4.544 3.783 1.00 97.06 194 ARG A O 1
ATOM 1388 N N . MET A 1 195 ? -8.068 -5.176 1.643 1.00 97.62 195 MET A N 1
ATOM 1389 C CA . MET A 1 195 ? -9.463 -4.792 1.465 1.00 97.62 195 MET A CA 1
ATOM 1390 C C . MET A 1 195 ? -10.385 -5.996 1.661 1.00 97.62 195 MET A C 1
ATOM 1392 O O . MET A 1 195 ? -10.153 -7.075 1.119 1.00 97.62 195 MET A O 1
ATOM 1396 N N . VAL A 1 196 ? -11.461 -5.799 2.417 1.00 97.56 196 VAL A N 1
ATOM 1397 C CA . VAL A 1 196 ? -12.563 -6.753 2.572 1.00 97.56 196 VAL A CA 1
ATOM 1398 C C . VAL A 1 196 ? -13.836 -6.091 2.054 1.00 97.56 196 VAL A C 1
ATOM 1400 O O . VAL A 1 196 ? -14.154 -4.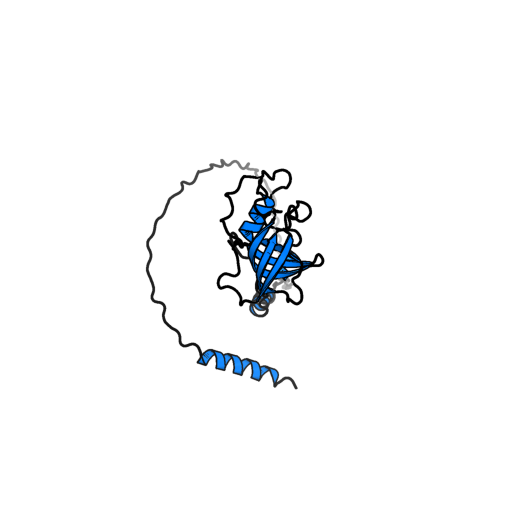980 2.467 1.00 97.56 196 VAL A O 1
ATOM 1403 N N . GLY A 1 197 ? -14.560 -6.766 1.155 1.00 94.69 197 GLY A N 1
ATOM 1404 C CA . GLY A 1 197 ? -15.792 -6.238 0.550 1.00 94.69 197 GLY A CA 1
ATOM 1405 C C . GLY A 1 197 ? -15.591 -5.386 -0.712 1.00 94.69 197 GLY A C 1
ATOM 1406 O O . GLY A 1 197 ? -16.484 -4.627 -1.073 1.00 94.69 197 GLY A O 1
ATOM 1407 N N . ALA A 1 198 ? -14.440 -5.499 -1.384 1.00 90.06 198 ALA A N 1
ATOM 1408 C CA . ALA A 1 198 ? -14.137 -4.798 -2.636 1.00 90.06 198 ALA A CA 1
ATOM 1409 C C . ALA A 1 198 ? -13.804 -5.796 -3.762 1.00 90.06 198 ALA A C 1
ATOM 1411 O O . ALA A 1 198 ? -12.642 -6.118 -3.994 1.00 90.06 198 ALA A O 1
ATOM 1412 N N . GLU A 1 199 ? -14.837 -6.306 -4.436 1.00 88.50 199 GLU A N 1
ATOM 1413 C CA . GLU A 1 199 ? -14.723 -7.282 -5.532 1.00 88.50 199 GLU A CA 1
ATOM 1414 C C . GLU A 1 199 ? -14.824 -6.613 -6.917 1.00 88.50 199 GLU A C 1
ATOM 1416 O O . GLU A 1 199 ? -15.326 -5.496 -7.051 1.00 88.50 199 GLU A O 1
ATOM 1421 N N . GLY A 1 200 ? -14.374 -7.307 -7.970 1.00 92.25 200 GLY A N 1
ATOM 1422 C CA . GLY A 1 200 ? -14.534 -6.858 -9.363 1.00 92.25 200 GLY A CA 1
ATOM 1423 C C . GLY A 1 200 ? -13.580 -5.743 -9.812 1.00 92.25 200 GLY A C 1
ATOM 1424 O O . GLY A 1 200 ? -13.850 -5.066 -10.807 1.00 92.25 200 GLY A O 1
ATOM 1425 N N . LEU A 1 201 ? -12.482 -5.539 -9.084 1.00 96.25 201 LEU A N 1
ATOM 1426 C CA . LEU A 1 201 ? -11.405 -4.616 -9.441 1.00 96.25 201 LEU A CA 1
ATOM 1427 C C . LEU A 1 201 ? -10.289 -5.368 -10.175 1.00 96.25 201 LEU A C 1
ATOM 1429 O O . LEU A 1 201 ? -10.054 -6.540 -9.892 1.00 96.25 201 LEU A O 1
ATOM 1433 N N . ALA A 1 202 ? -9.614 -4.710 -11.116 1.00 96.38 202 ALA A N 1
ATOM 1434 C CA . ALA A 1 202 ? -8.455 -5.280 -11.807 1.00 96.38 202 ALA A CA 1
ATOM 1435 C C . ALA A 1 202 ? -7.145 -4.819 -11.152 1.00 96.38 202 ALA A C 1
ATOM 1437 O O . ALA A 1 202 ? -7.113 -3.753 -10.542 1.00 96.38 202 ALA A O 1
ATOM 1438 N N . ASP A 1 203 ? -6.067 -5.594 -11.299 1.00 96.69 203 ASP A N 1
ATOM 1439 C CA . ASP A 1 203 ? -4.725 -5.124 -10.930 1.00 96.69 203 ASP A CA 1
ATOM 1440 C C . ASP A 1 203 ? -4.377 -3.816 -11.650 1.00 96.69 203 ASP A C 1
ATOM 1442 O O . ASP A 1 203 ? -4.833 -3.564 -12.768 1.00 96.69 203 ASP A O 1
ATOM 1446 N N . ASP A 1 204 ? -3.582 -2.979 -10.980 1.00 96.12 204 ASP A N 1
ATOM 1447 C CA . ASP A 1 204 ? -3.142 -1.657 -11.449 1.00 96.12 204 ASP A CA 1
ATOM 1448 C C . ASP A 1 204 ? -4.273 -0.627 -11.642 1.00 96.12 204 ASP A C 1
ATOM 1450 O O . ASP A 1 204 ? -4.035 0.505 -12.076 1.00 96.12 204 ASP A O 1
ATOM 1454 N N . GLU A 1 205 ? -5.509 -0.966 -11.262 1.00 96.69 205 GLU A N 1
ATOM 1455 C CA . GLU A 1 205 ? -6.618 -0.024 -11.262 1.00 96.69 205 GLU A CA 1
ATOM 1456 C C . GLU A 1 205 ? -6.494 0.964 -10.099 1.00 96.69 205 GLU A C 1
ATOM 1458 O O . GLU A 1 205 ? -6.459 0.579 -8.928 1.00 96.69 205 GLU A O 1
ATOM 1463 N N . TRP A 1 206 ? -6.459 2.258 -10.420 1.00 97.69 206 TRP A N 1
ATOM 1464 C CA . TRP A 1 206 ? -6.395 3.316 -9.421 1.00 97.69 206 TRP A CA 1
ATOM 1465 C C . TRP A 1 206 ? -7.758 3.577 -8.788 1.00 97.69 206 TRP A C 1
ATOM 1467 O O . TRP A 1 206 ? -8.764 3.813 -9.465 1.00 97.69 206 TRP A O 1
ATOM 1477 N N . ILE A 1 207 ? -7.776 3.581 -7.459 1.00 98.19 207 ILE A N 1
ATOM 1478 C CA . ILE A 1 207 ? -8.975 3.780 -6.658 1.00 98.19 207 ILE A CA 1
ATOM 1479 C C . ILE A 1 207 ? -8.729 4.763 -5.516 1.00 98.19 207 ILE A C 1
ATOM 1481 O O . ILE A 1 207 ? -7.639 4.859 -4.951 1.00 98.19 207 ILE A O 1
ATOM 1485 N N . THR A 1 208 ? -9.797 5.447 -5.130 1.00 98.19 208 THR A N 1
ATOM 1486 C CA . THR A 1 208 ? -9.964 5.992 -3.786 1.00 98.19 208 THR A CA 1
ATOM 1487 C C . THR A 1 208 ? -10.901 5.057 -3.030 1.00 98.19 208 THR A C 1
ATOM 1489 O O . THR A 1 208 ? -12.027 4.813 -3.471 1.00 98.19 208 THR A O 1
ATOM 1492 N N . VAL A 1 209 ? -10.439 4.514 -1.909 1.00 98.12 209 VAL A N 1
ATOM 1493 C CA . VAL A 1 209 ? -11.190 3.592 -1.060 1.00 98.12 209 VAL A CA 1
ATOM 1494 C C . VAL A 1 209 ? -11.432 4.213 0.305 1.00 98.12 209 VAL A C 1
ATOM 1496 O O . VAL A 1 209 ? -10.517 4.715 0.955 1.00 98.12 209 VAL A O 1
ATOM 1499 N N . THR A 1 210 ? -12.679 4.154 0.754 1.00 98.25 210 THR A N 1
ATOM 1500 C CA . THR A 1 210 ? -13.066 4.517 2.114 1.00 98.25 210 THR A CA 1
ATOM 1501 C C . THR A 1 210 ? -13.439 3.252 2.861 1.00 98.25 210 THR A C 1
ATOM 1503 O O . THR A 1 210 ? -14.283 2.480 2.400 1.00 98.25 210 THR A O 1
ATOM 1506 N N . GLY A 1 211 ? -12.846 3.043 4.029 1.00 97.69 211 GLY A N 1
ATOM 1507 C CA . GLY A 1 211 ? -13.111 1.857 4.832 1.00 97.69 211 GLY A CA 1
ATOM 1508 C C . GLY A 1 211 ? -12.719 2.040 6.285 1.00 97.69 211 GLY A C 1
ATOM 1509 O O . GLY A 1 211 ? -11.988 2.968 6.642 1.00 97.69 211 GLY A O 1
ATOM 1510 N N . ARG A 1 212 ? -13.233 1.152 7.133 1.00 98.06 212 ARG A N 1
ATOM 1511 C CA . ARG A 1 212 ? -12.908 1.127 8.557 1.00 98.06 212 ARG A CA 1
ATOM 1512 C C . ARG A 1 212 ? -11.743 0.181 8.806 1.00 98.06 212 ARG A C 1
ATOM 1514 O O . ARG A 1 212 ? -11.785 -0.974 8.394 1.00 98.06 212 ARG A O 1
ATOM 1521 N N . VAL A 1 213 ? -10.730 0.660 9.520 1.00 98.00 213 VAL A N 1
ATOM 1522 C CA . VAL A 1 213 ? -9.612 -0.175 9.962 1.00 98.00 213 VAL A CA 1
ATOM 1523 C C . VAL A 1 213 ? -10.117 -1.149 11.015 1.00 98.00 213 VAL A C 1
ATOM 1525 O O . VAL A 1 213 ? -10.610 -0.736 12.073 1.00 98.00 213 VAL A O 1
ATOM 1528 N N . ARG A 1 214 ? -9.970 -2.443 10.743 1.00 97.75 214 ARG A N 1
ATOM 1529 C CA . ARG A 1 214 ? -10.287 -3.494 11.702 1.00 97.75 214 ARG A CA 1
ATOM 1530 C C . ARG A 1 214 ? -9.307 -3.407 12.878 1.00 97.75 214 ARG A C 1
ATOM 1532 O O . ARG A 1 214 ? -8.096 -3.459 12.639 1.00 97.75 214 ARG A O 1
ATOM 1539 N N . PRO A 1 215 ? -9.790 -3.257 14.125 1.00 96.88 215 PRO A N 1
ATOM 1540 C CA . PRO A 1 215 ? -8.919 -3.182 15.290 1.00 96.88 215 PRO A CA 1
ATOM 1541 C C . PRO A 1 215 ? -7.971 -4.377 15.377 1.00 96.88 215 PRO A C 1
ATOM 1543 O O . PRO A 1 215 ? -8.380 -5.501 15.091 1.00 96.88 215 PRO A O 1
ATOM 1546 N N . ASP A 1 216 ? -6.721 -4.106 15.754 1.00 93.81 216 ASP A N 1
ATOM 1547 C CA . ASP A 1 216 ? -5.691 -5.117 16.036 1.00 93.81 216 ASP A CA 1
ATOM 1548 C C . ASP A 1 216 ? -5.405 -6.066 14.858 1.00 93.81 216 ASP A C 1
ATOM 1550 O O . ASP A 1 216 ? -4.929 -7.184 15.041 1.00 93.81 216 ASP A O 1
ATOM 1554 N N . SER A 1 217 ? -5.696 -5.613 13.634 1.00 94.62 217 SER A N 1
ATOM 1555 C CA . SER A 1 217 ? -5.468 -6.391 12.415 1.00 94.62 217 SER A CA 1
ATOM 1556 C C . SER A 1 217 ? -4.031 -6.334 11.912 1.00 94.62 217 SER A C 1
ATOM 1558 O O . SER A 1 217 ? -3.571 -7.315 11.352 1.00 94.62 217 SER A O 1
ATOM 1560 N N . ALA A 1 218 ? -3.324 -5.222 12.130 1.00 92.38 218 ALA A N 1
ATOM 1561 C CA . ALA A 1 218 ? -1.925 -5.074 11.747 1.00 92.38 218 ALA A CA 1
ATOM 1562 C C . ALA A 1 218 ? -1.024 -5.754 12.786 1.00 92.38 218 ALA A C 1
ATOM 1564 O O . ALA A 1 218 ? -0.749 -5.192 13.851 1.00 92.38 218 ALA A O 1
ATOM 1565 N N . VAL A 1 219 ? -0.565 -6.966 12.484 1.00 90.19 219 VAL A N 1
ATOM 1566 C CA . VAL A 1 219 ? 0.227 -7.784 13.409 1.00 90.19 219 VAL A CA 1
ATOM 1567 C C . VAL A 1 219 ? 1.603 -8.096 12.837 1.00 90.19 219 VAL A C 1
ATOM 1569 O O . VAL A 1 219 ? 1.850 -8.037 11.642 1.00 90.19 219 VAL A O 1
ATOM 1572 N N . GLN A 1 220 ? 2.546 -8.488 13.689 1.00 87.06 220 GLN A N 1
ATOM 1573 C CA . GLN A 1 220 ? 3.898 -8.799 13.216 1.00 87.06 220 GLN A CA 1
ATOM 1574 C C . GLN A 1 220 ? 3.916 -9.923 12.162 1.00 87.06 220 GLN A C 1
ATOM 1576 O O . GLN A 1 220 ? 4.706 -9.873 11.224 1.00 87.06 220 GLN A O 1
ATOM 1581 N N . ALA A 1 221 ? 3.020 -10.908 12.289 1.00 87.38 221 ALA A N 1
ATOM 1582 C CA . ALA A 1 221 ? 2.939 -12.053 11.383 1.00 87.38 221 ALA A CA 1
ATOM 1583 C C . ALA A 1 221 ? 2.577 -11.679 9.933 1.00 87.38 221 ALA A C 1
ATOM 1585 O O . ALA A 1 221 ? 2.897 -12.441 9.024 1.00 87.38 221 ALA A O 1
ATOM 1586 N N . ASP A 1 222 ? 1.936 -10.528 9.710 1.00 87.31 222 ASP A N 1
ATOM 1587 C CA . ASP A 1 222 ? 1.565 -10.038 8.379 1.00 87.31 222 ASP A CA 1
ATOM 1588 C C . ASP A 1 222 ? 2.352 -8.794 7.948 1.00 87.31 222 ASP A C 1
ATOM 1590 O O . ASP A 1 222 ? 1.990 -8.141 6.972 1.00 87.31 222 ASP A O 1
ATOM 1594 N N . ASN A 1 223 ? 3.467 -8.501 8.628 1.00 89.25 223 ASN A N 1
ATOM 1595 C CA . ASN A 1 223 ? 4.273 -7.293 8.430 1.00 89.25 223 ASN A CA 1
ATOM 1596 C C . ASN A 1 223 ? 3.483 -5.999 8.680 1.00 89.25 223 ASN A C 1
ATOM 1598 O O . ASN A 1 223 ? 3.713 -4.990 8.007 1.00 89.25 223 ASN A O 1
ATOM 1602 N N . TYR A 1 224 ? 2.584 -6.034 9.668 1.00 92.06 224 TYR A N 1
ATOM 1603 C CA . TYR A 1 224 ? 1.745 -4.919 10.099 1.00 92.06 224 TYR A CA 1
ATOM 1604 C C . TYR A 1 224 ? 0.845 -4.383 8.982 1.00 92.06 224 TYR A C 1
ATOM 1606 O O . TYR A 1 224 ? 0.631 -3.175 8.879 1.00 92.06 224 TYR A O 1
ATOM 1614 N N . VAL A 1 225 ? 0.315 -5.273 8.140 1.00 94.38 225 VAL A N 1
ATOM 1615 C CA . VAL A 1 225 ? -0.596 -4.903 7.053 1.00 94.38 225 VAL A CA 1
ATOM 1616 C C . VAL A 1 225 ? -2.017 -4.785 7.614 1.00 94.38 225 VAL A C 1
ATOM 1618 O O . VAL A 1 225 ? -2.642 -5.795 7.929 1.00 94.38 225 VAL A O 1
ATOM 1621 N N . PRO A 1 226 ? -2.582 -3.572 7.732 1.00 96.00 226 PRO A N 1
ATOM 1622 C CA . PRO A 1 226 ? -3.914 -3.404 8.295 1.00 96.00 226 PRO A CA 1
ATOM 1623 C C . PRO A 1 226 ? -4.998 -3.963 7.369 1.00 96.00 226 PRO A C 1
ATOM 1625 O O . PRO A 1 226 ? -4.900 -3.902 6.139 1.00 96.00 226 PRO A O 1
ATOM 1628 N N . VAL A 1 227 ? -6.082 -4.445 7.977 1.00 97.50 227 VAL A N 1
ATOM 1629 C CA . VAL A 1 227 ? -7.288 -4.891 7.272 1.00 97.50 227 VAL A CA 1
ATOM 1630 C C . VAL A 1 227 ? -8.340 -3.786 7.296 1.00 97.50 227 VAL A C 1
ATOM 1632 O O . VAL A 1 227 ? -8.641 -3.219 8.346 1.00 97.50 227 VAL A O 1
ATOM 1635 N N . PHE A 1 228 ? -8.912 -3.505 6.131 1.00 96.62 228 PHE A N 1
ATOM 1636 C CA . PHE A 1 228 ? -9.934 -2.496 5.900 1.00 96.62 228 PHE A CA 1
ATOM 1637 C C . PHE A 1 228 ? -11.238 -3.166 5.496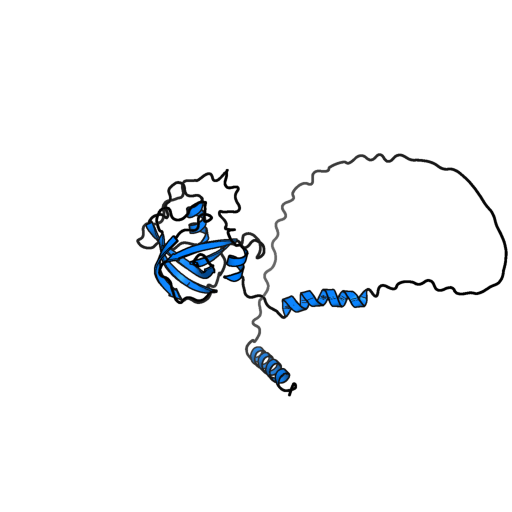 1.00 96.62 228 PHE A C 1
ATOM 1639 O O . PHE A 1 228 ? -11.324 -3.805 4.446 1.00 96.62 228 PHE A O 1
ATOM 1646 N N . ASP A 1 229 ? -12.265 -2.965 6.313 1.00 98.19 229 ASP A N 1
ATOM 1647 C CA . ASP A 1 229 ? -13.640 -3.269 5.944 1.00 98.19 229 ASP A CA 1
ATOM 1648 C C . ASP A 1 229 ? -14.138 -2.117 5.057 1.00 98.19 229 ASP A C 1
ATOM 1650 O O . ASP A 1 229 ? -14.340 -0.991 5.528 1.00 98.19 229 ASP A O 1
ATOM 1654 N N . VAL A 1 230 ? -14.221 -2.369 3.749 1.00 98.00 230 VAL A N 1
ATOM 1655 C CA . VAL A 1 230 ? -14.473 -1.344 2.731 1.00 98.00 230 VAL A CA 1
ATOM 1656 C C . VAL A 1 230 ? -15.940 -0.928 2.737 1.00 98.00 230 VAL A C 1
ATOM 1658 O O . VAL A 1 230 ? -16.841 -1.762 2.713 1.00 98.00 230 VAL A O 1
ATOM 1661 N N . THR A 1 231 ? -16.170 0.384 2.726 1.00 97.19 231 THR A N 1
ATOM 1662 C CA . THR A 1 231 ? -17.504 0.992 2.636 1.00 97.19 231 THR A CA 1
ATOM 1663 C C . THR A 1 231 ? -17.784 1.507 1.228 1.00 97.19 231 THR A C 1
ATOM 1665 O O . THR A 1 231 ? -18.873 1.302 0.699 1.00 97.19 231 THR A O 1
ATOM 1668 N N . THR A 1 232 ? -16.802 2.177 0.617 1.00 97.44 232 THR A N 1
ATOM 1669 C CA . THR A 1 232 ? -16.949 2.812 -0.697 1.00 97.44 232 THR A CA 1
ATOM 1670 C C . THR A 1 232 ? -15.668 2.651 -1.499 1.00 97.44 232 THR A C 1
ATOM 1672 O O . THR A 1 232 ? -14.576 2.852 -0.972 1.00 97.44 232 THR A O 1
ATOM 1675 N N . VAL A 1 233 ? -15.808 2.359 -2.792 1.00 98.06 233 VAL A N 1
ATOM 1676 C CA . VAL A 1 233 ? -14.711 2.380 -3.764 1.00 98.06 233 VAL A CA 1
ATOM 1677 C C . VAL A 1 233 ? -15.079 3.328 -4.895 1.00 98.06 233 VAL A C 1
ATOM 1679 O O . VAL A 1 233 ? -16.169 3.243 -5.460 1.00 98.06 233 VAL A O 1
ATOM 1682 N N . LYS A 1 234 ? -14.157 4.218 -5.249 1.00 97.88 234 LYS A N 1
ATOM 1683 C CA . LYS A 1 234 ? -14.271 5.107 -6.401 1.00 97.88 234 LYS A CA 1
ATOM 1684 C C . LYS A 1 234 ? -13.082 4.883 -7.325 1.00 97.88 234 LYS A C 1
ATOM 1686 O O . LYS A 1 234 ? -11.950 5.150 -6.938 1.00 97.88 234 LYS A O 1
ATOM 1691 N N . LYS A 1 235 ? -13.348 4.453 -8.557 1.00 97.75 235 LYS A N 1
ATOM 1692 C CA . LYS A 1 235 ? -12.338 4.367 -9.620 1.00 97.75 235 LYS A CA 1
ATOM 1693 C C . LYS A 1 235 ? -11.892 5.772 -10.021 1.00 97.75 235 LYS A C 1
ATOM 1695 O O . LYS A 1 235 ? -12.725 6.670 -10.175 1.00 97.75 235 LYS A O 1
ATOM 1700 N N . ILE A 1 236 ? -10.590 5.962 -10.170 1.00 97.69 236 ILE A N 1
ATOM 1701 C CA . ILE A 1 236 ? -9.975 7.229 -10.569 1.00 97.69 236 ILE A CA 1
ATOM 1702 C C . ILE A 1 236 ? -8.919 6.970 -11.652 1.00 97.69 236 ILE A C 1
ATOM 1704 O O . ILE A 1 236 ? -8.499 5.838 -11.869 1.00 97.69 236 ILE A O 1
ATOM 1708 N N . GLY A 1 237 ? -8.491 8.021 -12.353 1.00 96.00 237 GLY A N 1
ATOM 1709 C CA . GLY A 1 237 ? -7.294 7.935 -13.192 1.00 96.00 237 GLY A CA 1
ATOM 1710 C C . GLY A 1 237 ? -6.022 7.908 -12.342 1.00 96.00 237 GLY A C 1
ATOM 1711 O O . GLY A 1 237 ? -6.056 8.285 -11.169 1.00 96.00 237 GLY A O 1
ATOM 1712 N N . THR A 1 238 ? -4.900 7.515 -12.949 1.00 94.94 238 THR A N 1
ATOM 1713 C CA . THR A 1 238 ? -3.580 7.588 -12.310 1.00 94.94 238 THR A CA 1
ATOM 1714 C C . THR A 1 238 ? -3.336 9.002 -11.767 1.00 94.94 238 THR A C 1
ATOM 1716 O O . THR A 1 238 ? -3.419 9.964 -12.540 1.00 94.94 238 THR A O 1
ATOM 1719 N N . PRO A 1 239 ? -3.064 9.159 -10.458 1.00 93.50 239 PRO A N 1
ATOM 1720 C CA . PRO A 1 239 ? -2.746 10.452 -9.871 1.00 93.50 239 PRO A CA 1
ATOM 1721 C C . PRO A 1 239 ? -1.512 11.079 -10.526 1.00 93.50 239 PRO A C 1
ATOM 1723 O O . PRO A 1 239 ? -0.629 10.372 -11.006 1.00 93.50 239 PRO A O 1
ATOM 1726 N N . GLY A 1 240 ? -1.424 12.412 -10.496 1.00 92.56 240 GLY A N 1
ATOM 1727 C CA . GLY A 1 240 ? -0.242 13.124 -11.001 1.00 92.56 240 GLY A CA 1
ATOM 1728 C C . GLY A 1 240 ? 1.049 12.742 -10.269 1.00 92.56 240 GLY A C 1
ATOM 1729 O O . GLY A 1 240 ? 2.112 12.733 -10.879 1.00 92.56 240 GLY A O 1
ATOM 1730 N N . ASP A 1 241 ? 0.932 12.375 -8.990 1.00 91.12 241 ASP A N 1
ATOM 1731 C CA . ASP A 1 241 ? 1.995 11.755 -8.205 1.00 91.12 241 AS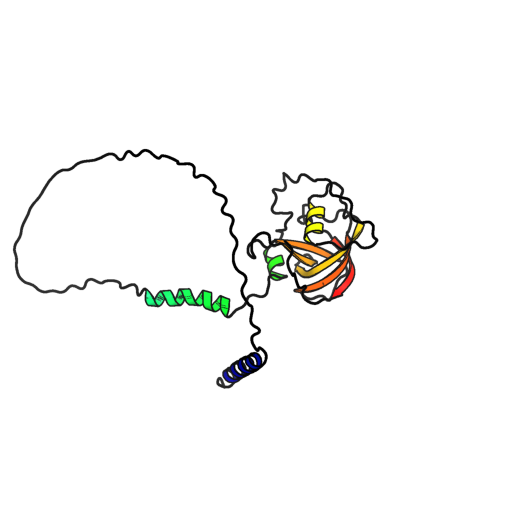P A CA 1
ATOM 1732 C C . ASP A 1 241 ? 1.589 10.309 -7.855 1.00 91.12 241 ASP A C 1
ATOM 1734 O O . ASP A 1 241 ? 0.764 10.114 -6.951 1.00 91.12 241 ASP A O 1
ATOM 1738 N N . PRO A 1 242 ? 2.071 9.296 -8.600 1.00 91.12 242 PRO A N 1
ATOM 1739 C CA . PRO A 1 242 ? 1.715 7.894 -8.385 1.00 91.12 242 PRO A CA 1
ATOM 1740 C C . PRO A 1 242 ? 2.503 7.230 -7.245 1.00 91.12 242 PRO A C 1
ATOM 1742 O O . PRO A 1 242 ? 2.124 6.150 -6.792 1.00 91.12 242 PRO A O 1
ATOM 1745 N N . TYR A 1 243 ? 3.566 7.857 -6.740 1.00 93.88 243 TYR A N 1
ATOM 1746 C CA . TYR A 1 243 ? 4.416 7.291 -5.691 1.00 93.88 243 TYR A CA 1
ATOM 1747 C C . TYR A 1 243 ? 4.331 8.134 -4.419 1.00 93.88 243 TYR A C 1
ATOM 1749 O O . TYR A 1 243 ? 3.717 9.195 -4.402 1.00 93.88 243 TYR A O 1
ATOM 1757 N N . GLU A 1 244 ? 4.800 7.603 -3.303 1.00 94.44 244 GLU A N 1
ATOM 1758 C CA . GLU A 1 244 ? 5.000 8.373 -2.076 1.00 94.44 244 GLU A CA 1
ATOM 1759 C C . GLU A 1 244 ? 6.504 8.462 -1.800 1.00 94.44 244 GLU A C 1
ATOM 1761 O O . GLU A 1 244 ? 7.282 7.687 -2.358 1.00 94.44 244 GLU A O 1
ATOM 1766 N N . TYR A 1 245 ? 6.911 9.420 -0.973 1.00 91.31 245 TYR A N 1
ATOM 1767 C CA . TYR A 1 245 ? 8.309 9.737 -0.685 1.00 91.31 245 TYR A CA 1
ATOM 1768 C C . TYR A 1 245 ? 8.485 9.991 0.808 1.00 91.31 245 TYR A C 1
ATOM 1770 O O . TYR A 1 245 ? 7.566 10.624 1.389 1.00 91.31 245 TYR A O 1
#

Sequence (245 aa):
MVLLAGIAIVTDILKSRRAGAPGAVAGVEADGSAARVPAAVLTLDGTAPDHGDPAGHDHGHSGDLAAVHSDAHGHSHGAARSAWMLLMPVLAIFLIAPPALGADSVNRAGGRTVASEQRQDQVIKTKFPPLPAGSVVPMRMADVATRAAWDATNSLNGRTLELTGFVVHDPAGVYVARLVITCCAADAMPVKARMVGAEGLADDEWITVTGRVRPDSAVQADNYVPVFDVTTVKKIGTPGDPYEY

Secondary structure (DSSP, 8-state):
--TTHHHHHHHHHHHHTTS-PPPP-------------PPPP------PPP----------------------------HHHHHHHHHHHHHHHHHS-PPPS-HHHHHHHTT--TTTSS-GGG---BPPPPPPSSSSEE--HHHHHHHHHHBTT-TTTT-EEEEEEEEEEETTEEEEEEEE-SSSGGG-EEEEEEEES--SPPTT-EEEEEEEEPTT---GGGTS--EEEEEEEEE-PPPSS-SB-

pLDDT: mean 75.68, std 22.8, range [31.61, 98.25]